Protein AF-X6Q1B2-F1 (afdb_monomer_lite)

Structure (mmCIF, N/CA/C/O backbone):
data_AF-X6Q1B2-F1
#
_entry.id   AF-X6Q1B2-F1
#
loop_
_atom_site.group_PDB
_atom_site.id
_atom_site.type_symbol
_atom_site.label_atom_id
_atom_site.label_alt_id
_atom_site.label_comp_id
_atom_site.label_asym_id
_atom_site.label_entity_id
_atom_site.label_seq_id
_atom_site.pdbx_PDB_ins_code
_atom_site.Cartn_x
_atom_site.Cartn_y
_atom_site.Cartn_z
_atom_site.occupancy
_atom_site.B_iso_or_equiv
_atom_site.auth_seq_id
_atom_site.auth_comp_id
_atom_site.auth_asym_id
_atom_site.auth_atom_id
_atom_site.pdbx_PDB_model_num
ATOM 1 N N . MET A 1 1 ? 15.489 -17.501 -12.327 1.00 79.69 1 MET A N 1
ATOM 2 C CA . MET A 1 1 ? 15.214 -17.774 -10.898 1.00 79.69 1 MET A CA 1
ATOM 3 C C . MET A 1 1 ? 13.813 -17.282 -10.566 1.00 79.69 1 MET A C 1
ATOM 5 O O . MET A 1 1 ? 13.471 -16.171 -10.952 1.00 79.69 1 MET A O 1
ATOM 9 N N . ASP A 1 2 ? 13.000 -18.091 -9.884 1.00 90.50 2 ASP A N 1
ATOM 10 C CA . ASP A 1 2 ? 11.656 -17.688 -9.453 1.00 90.50 2 ASP A CA 1
ATOM 11 C C . ASP A 1 2 ? 11.707 -16.986 -8.087 1.00 90.50 2 ASP A C 1
ATOM 13 O O . ASP A 1 2 ? 11.553 -17.601 -7.030 1.00 90.50 2 ASP A O 1
ATOM 17 N N . TRP A 1 3 ? 11.933 -15.672 -8.120 1.00 90.25 3 TRP A N 1
ATOM 18 C CA . TRP A 1 3 ? 12.003 -14.836 -6.919 1.00 90.25 3 TRP A CA 1
ATOM 19 C C . TRP A 1 3 ? 10.720 -14.855 -6.091 1.00 90.25 3 TRP A C 1
ATOM 21 O O . TRP A 1 3 ? 10.777 -14.736 -4.870 1.00 90.25 3 TRP A O 1
ATOM 31 N N . ARG A 1 4 ? 9.553 -15.003 -6.738 1.00 92.69 4 ARG A N 1
ATOM 32 C CA . ARG A 1 4 ? 8.275 -15.036 -6.013 1.00 92.69 4 ARG A CA 1
ATOM 33 C C . ARG A 1 4 ? 8.185 -16.305 -5.187 1.00 92.69 4 ARG A C 1
ATOM 35 O O . ARG A 1 4 ? 7.881 -16.244 -4.003 1.00 92.69 4 ARG A O 1
ATOM 42 N N . ARG A 1 5 ? 8.475 -17.447 -5.811 1.00 93.25 5 ARG A N 1
ATOM 43 C CA . ARG A 1 5 ? 8.468 -18.740 -5.131 1.00 93.25 5 ARG A CA 1
ATOM 44 C C . ARG A 1 5 ? 9.453 -18.758 -3.965 1.00 93.25 5 ARG A C 1
ATOM 46 O O . ARG A 1 5 ? 9.072 -19.206 -2.891 1.00 93.25 5 ARG A O 1
ATOM 53 N N . LEU A 1 6 ? 10.670 -18.244 -4.150 1.00 93.06 6 LEU A N 1
ATOM 54 C CA . LEU A 1 6 ? 11.671 -18.167 -3.080 1.00 93.06 6 LEU A CA 1
ATOM 55 C C . LEU A 1 6 ? 11.151 -17.389 -1.859 1.00 93.06 6 LEU A C 1
ATOM 57 O O . LEU A 1 6 ? 11.200 -17.888 -0.738 1.00 93.06 6 LEU A O 1
ATOM 61 N N . MET A 1 7 ? 10.610 -16.193 -2.087 1.00 92.94 7 MET A N 1
ATOM 62 C CA . MET A 1 7 ? 10.118 -15.310 -1.028 1.00 92.94 7 MET A CA 1
ATOM 63 C C . MET A 1 7 ? 8.882 -15.870 -0.314 1.00 92.94 7 MET A C 1
ATOM 65 O O . MET A 1 7 ? 8.807 -15.860 0.913 1.00 92.94 7 MET A O 1
ATOM 69 N N . ASN A 1 8 ? 7.959 -16.454 -1.078 1.00 93.44 8 ASN A N 1
ATOM 70 C CA . ASN A 1 8 ? 6.809 -17.180 -0.549 1.00 93.44 8 ASN A CA 1
ATOM 71 C C . ASN A 1 8 ? 7.233 -18.340 0.365 1.00 93.44 8 ASN A C 1
ATOM 73 O O . ASN A 1 8 ? 6.708 -18.481 1.468 1.00 93.44 8 ASN A O 1
ATOM 77 N N . HIS A 1 9 ? 8.203 -19.156 -0.069 1.00 93.81 9 HIS A N 1
ATOM 78 C CA . HIS A 1 9 ? 8.723 -20.268 0.737 1.00 93.81 9 HIS A CA 1
ATOM 79 C C . HIS A 1 9 ? 9.418 -19.787 2.002 1.00 93.81 9 HIS A C 1
ATOM 81 O O . HIS A 1 9 ? 9.236 -20.401 3.050 1.00 93.81 9 HIS A O 1
ATOM 87 N N . PHE A 1 10 ? 10.159 -18.680 1.935 1.00 93.81 10 PHE A N 1
ATOM 88 C CA . PHE A 1 10 ? 10.744 -18.063 3.121 1.00 93.81 10 PHE A CA 1
ATOM 89 C C . PHE A 1 10 ? 9.661 -17.676 4.138 1.00 93.81 10 PHE A C 1
ATOM 91 O O . PHE A 1 10 ? 9.725 -18.108 5.289 1.00 93.81 10 PHE A O 1
ATOM 98 N N . ALA A 1 11 ? 8.627 -16.945 3.705 1.00 93.00 11 ALA A N 1
ATOM 99 C CA . ALA A 1 11 ? 7.535 -16.525 4.581 1.00 93.00 11 ALA A CA 1
ATOM 100 C C . ALA A 1 11 ? 6.789 -17.724 5.190 1.00 93.00 11 ALA A C 1
ATOM 102 O O . ALA A 1 11 ? 6.552 -17.773 6.396 1.00 93.00 11 ALA A O 1
ATOM 103 N N . LEU A 1 12 ? 6.477 -18.740 4.383 1.00 93.69 12 LEU A N 1
ATOM 104 C CA . LEU A 1 12 ? 5.832 -19.962 4.862 1.00 93.69 12 LEU A CA 1
ATOM 105 C C . LEU A 1 12 ? 6.696 -20.747 5.846 1.00 93.69 12 LEU A C 1
ATOM 107 O O . LEU A 1 12 ? 6.195 -21.234 6.863 1.00 93.69 12 LEU A O 1
ATOM 111 N N . ARG A 1 13 ? 7.993 -20.881 5.556 1.00 95.19 13 ARG A N 1
ATOM 112 C CA . ARG A 1 13 ? 8.916 -21.603 6.429 1.00 95.19 13 ARG A CA 1
ATOM 113 C C . ARG A 1 13 ? 9.077 -20.883 7.759 1.00 95.19 13 ARG A C 1
ATOM 115 O O . ARG A 1 13 ? 9.068 -21.552 8.788 1.00 95.19 13 ARG A O 1
ATOM 122 N N . TYR A 1 14 ? 9.144 -19.555 7.740 1.00 93.56 14 TYR A N 1
ATOM 123 C CA . TYR A 1 14 ? 9.134 -18.733 8.944 1.00 93.56 14 TYR A CA 1
ATOM 124 C C . TYR A 1 14 ? 7.889 -19.014 9.800 1.00 93.56 14 TYR A C 1
ATOM 126 O O . TYR A 1 14 ? 8.019 -19.408 10.957 1.00 93.56 14 TYR A O 1
ATOM 134 N N . MET A 1 15 ? 6.689 -18.960 9.209 1.00 91.81 15 MET A N 1
ATOM 135 C CA . MET A 1 15 ? 5.443 -19.260 9.930 1.00 91.81 15 MET A CA 1
ATOM 136 C C . MET A 1 15 ? 5.390 -20.699 10.469 1.00 91.81 15 MET A C 1
ATOM 138 O O . MET A 1 15 ? 4.863 -20.940 11.554 1.00 91.81 15 MET A O 1
ATOM 142 N N . CYS A 1 16 ? 5.936 -21.670 9.732 1.00 93.19 16 CYS A N 1
ATOM 143 C CA . CYS A 1 16 ? 6.037 -23.060 10.177 1.00 93.19 16 CYS A CA 1
ATOM 144 C C . CYS A 1 16 ? 6.943 -23.203 11.411 1.00 93.19 16 CYS A C 1
ATOM 146 O O . CYS A 1 16 ? 6.585 -23.914 12.350 1.00 93.19 16 CYS A O 1
ATOM 148 N N . LEU A 1 17 ? 8.083 -22.506 11.434 1.00 95.12 17 LEU A N 1
ATOM 149 C CA . LEU A 1 17 ? 8.992 -22.510 12.580 1.00 95.12 17 LEU A CA 1
ATOM 150 C C . LEU A 1 17 ? 8.345 -21.866 13.807 1.00 95.12 17 LEU A C 1
ATOM 152 O O . LEU A 1 17 ? 8.409 -22.454 14.881 1.00 95.12 17 LEU A O 1
ATOM 156 N N . LEU A 1 18 ? 7.645 -20.738 13.649 1.00 92.88 18 LEU A N 1
ATOM 157 C CA . LEU A 1 18 ? 6.915 -20.123 14.762 1.00 92.88 18 LEU A CA 1
ATOM 158 C C . LEU A 1 18 ? 5.913 -21.095 15.396 1.00 92.88 18 LEU A C 1
ATOM 160 O O . LEU A 1 18 ? 5.880 -21.234 16.614 1.00 92.88 18 LEU A O 1
ATOM 164 N N . ARG A 1 19 ? 5.152 -21.843 14.584 1.00 91.50 19 ARG A N 1
ATOM 165 C CA . ARG A 1 19 ? 4.240 -22.882 15.099 1.00 91.50 19 ARG A CA 1
ATOM 166 C C . ARG A 1 19 ? 4.985 -23.995 15.830 1.00 91.50 19 ARG A C 1
ATOM 168 O O . ARG A 1 19 ? 4.539 -24.410 16.892 1.00 91.50 19 ARG A O 1
ATOM 175 N N . LYS A 1 20 ? 6.114 -24.459 15.284 1.00 94.81 20 LYS A N 1
ATOM 176 C CA . LYS A 1 20 ? 6.933 -25.517 15.895 1.00 94.81 20 LYS A CA 1
ATOM 177 C C . LYS A 1 20 ? 7.445 -25.125 17.286 1.00 94.81 20 LYS A C 1
ATOM 179 O O . LYS A 1 20 ? 7.504 -25.981 18.159 1.00 94.81 20 LYS A O 1
ATOM 184 N N . TYR A 1 21 ? 7.817 -23.861 17.476 1.00 94.06 21 TYR A N 1
ATOM 185 C CA . TYR A 1 21 ? 8.385 -23.361 18.731 1.00 94.06 21 TYR A CA 1
ATOM 186 C C . TYR A 1 21 ? 7.356 -22.699 19.663 1.00 94.06 21 TYR A C 1
ATOM 188 O O . TYR A 1 21 ? 7.748 -22.107 20.658 1.00 94.06 21 TYR A O 1
ATOM 196 N N . GLY A 1 22 ? 6.052 -22.787 19.368 1.00 89.38 22 GLY A N 1
ATOM 197 C CA . GLY A 1 22 ? 5.007 -22.188 20.212 1.00 89.38 22 GLY A CA 1
ATOM 198 C C . GLY A 1 22 ? 4.936 -20.655 20.156 1.00 89.38 22 GLY A C 1
ATOM 199 O O . GLY A 1 22 ? 4.249 -20.041 20.962 1.00 89.38 22 GLY A O 1
ATOM 200 N N . GLU A 1 23 ? 5.603 -20.037 19.182 1.00 89.12 23 GLU A N 1
ATOM 201 C CA . GLU A 1 23 ? 5.686 -18.583 18.979 1.00 89.12 23 GLU A CA 1
ATOM 202 C C . GLU A 1 23 ? 4.727 -18.081 17.887 1.00 89.12 23 GLU A C 1
ATOM 204 O O . GLU A 1 23 ? 4.817 -16.939 17.434 1.00 89.12 23 GLU A O 1
ATOM 209 N N . ALA A 1 24 ? 3.821 -18.941 17.415 1.00 86.62 24 ALA A N 1
ATOM 210 C CA . ALA A 1 24 ? 2.831 -18.560 16.417 1.00 86.62 24 ALA A CA 1
ATOM 211 C C . ALA A 1 24 ? 1.850 -17.504 16.961 1.00 86.62 24 ALA A C 1
ATOM 213 O O . ALA A 1 24 ? 1.547 -17.505 18.157 1.00 86.62 24 ALA A O 1
ATOM 214 N N . PRO A 1 25 ? 1.306 -16.638 16.085 1.00 82.25 25 PRO A N 1
ATOM 215 C CA . PRO A 1 25 ? 0.294 -15.665 16.478 1.00 82.25 25 PRO A CA 1
ATOM 216 C C . PRO A 1 25 ? -0.900 -16.346 17.139 1.00 82.25 25 PRO A C 1
ATOM 218 O O . PRO A 1 25 ? -1.446 -17.314 16.600 1.00 82.25 25 PRO A O 1
ATOM 221 N N . GLN A 1 26 ? -1.312 -15.818 18.287 1.00 85.19 26 GLN A N 1
ATOM 222 C CA . GLN A 1 26 ? -2.492 -16.294 18.996 1.00 85.19 26 GLN A CA 1
ATOM 223 C C . GLN A 1 26 ? -3.769 -15.878 18.243 1.00 85.19 26 GLN A C 1
ATOM 225 O O . GLN A 1 26 ? -3.744 -14.930 17.450 1.00 85.19 26 GLN A O 1
ATOM 230 N N . PRO A 1 27 ? -4.914 -16.553 18.459 1.00 81.56 27 PRO A N 1
ATOM 231 C CA . PRO A 1 27 ? -6.155 -16.250 17.743 1.00 81.56 27 PRO A CA 1
ATOM 232 C C . PRO A 1 27 ? -6.647 -14.807 17.901 1.00 81.56 27 PRO A C 1
ATOM 234 O O . PRO A 1 27 ? -7.307 -14.280 17.006 1.00 81.56 27 PRO A O 1
ATOM 237 N N . ASP A 1 28 ? -6.333 -14.149 19.013 1.00 79.81 28 ASP A N 1
ATOM 238 C CA . ASP A 1 28 ? -6.654 -12.751 19.311 1.00 79.81 28 ASP A CA 1
ATOM 239 C C . ASP A 1 28 ? -5.658 -11.760 18.689 1.00 79.81 28 ASP A C 1
ATOM 241 O O . ASP A 1 28 ? -6.059 -10.649 18.336 1.00 79.81 28 ASP A O 1
ATOM 245 N N . THR A 1 29 ? -4.432 -12.205 18.401 1.00 82.06 29 THR A N 1
ATOM 246 C CA . THR A 1 29 ? -3.351 -11.385 17.844 1.00 82.06 29 THR A CA 1
ATOM 247 C C . THR A 1 29 ? -3.789 -10.691 16.563 1.00 82.06 29 THR A C 1
ATOM 249 O O . THR A 1 29 ? -4.421 -11.281 15.676 1.00 82.06 29 THR A O 1
ATOM 252 N N . THR A 1 30 ? -3.467 -9.406 16.453 1.00 79.81 30 THR A N 1
ATOM 253 C CA . THR A 1 30 ? -3.807 -8.651 15.252 1.00 79.81 30 THR A CA 1
ATOM 254 C C . THR A 1 30 ? -2.801 -8.898 14.132 1.00 79.81 30 THR A C 1
ATOM 256 O O . THR A 1 30 ? -1.666 -8.432 14.192 1.00 79.81 30 THR A O 1
ATOM 259 N N . THR A 1 31 ? -3.250 -9.590 13.084 1.00 87.25 31 THR A N 1
ATOM 260 C CA . THR A 1 31 ? -2.466 -9.864 11.876 1.00 87.25 31 THR A CA 1
ATOM 261 C C . THR A 1 31 ? -2.913 -8.994 10.707 1.00 87.25 31 THR A C 1
ATOM 263 O O . THR A 1 31 ? -4.111 -8.741 10.522 1.00 87.25 31 THR A O 1
ATOM 266 N N . CYS A 1 32 ? -1.960 -8.554 9.886 1.00 88.31 32 CYS A N 1
ATOM 267 C CA . CYS A 1 32 ? -2.228 -7.620 8.796 1.00 88.31 32 CYS A CA 1
ATOM 268 C C . CYS A 1 32 ? -1.477 -7.989 7.518 1.00 88.31 32 CYS A C 1
ATOM 270 O O . CYS A 1 32 ? -0.322 -8.397 7.570 1.00 88.31 32 CYS A O 1
ATOM 272 N N . PHE A 1 33 ? -2.083 -7.744 6.362 1.00 93.69 33 PHE A N 1
ATOM 273 C CA . PHE A 1 33 ? -1.328 -7.471 5.148 1.00 93.69 33 PHE A CA 1
ATOM 274 C C . PHE A 1 33 ? -1.020 -5.985 5.061 1.00 93.69 33 PHE A C 1
ATOM 276 O O . PHE A 1 33 ? -1.880 -5.165 5.357 1.00 93.69 33 PHE A O 1
ATOM 283 N N . ILE A 1 34 ? 0.190 -5.634 4.649 1.00 88.38 34 ILE A N 1
ATOM 284 C CA . ILE A 1 34 ? 0.635 -4.256 4.452 1.00 88.38 34 ILE A CA 1
ATOM 285 C C . ILE A 1 34 ? 1.012 -4.112 2.984 1.00 88.38 34 ILE A C 1
ATOM 287 O O . ILE A 1 34 ? 1.814 -4.903 2.486 1.00 88.38 34 ILE A O 1
ATOM 291 N N . ILE A 1 35 ? 0.419 -3.133 2.301 1.00 90.44 35 ILE A N 1
ATOM 292 C CA . ILE A 1 35 ? 0.739 -2.794 0.911 1.00 90.44 35 ILE A CA 1
ATOM 293 C C . ILE A 1 35 ? 1.301 -1.380 0.859 1.00 90.44 35 ILE A C 1
ATOM 295 O O . ILE A 1 35 ? 0.635 -0.444 1.309 1.00 90.44 35 ILE A O 1
ATOM 299 N N . ASP A 1 36 ? 2.477 -1.254 0.251 1.00 85.88 36 ASP A N 1
ATOM 300 C CA . ASP A 1 36 ? 3.141 0.020 -0.027 1.00 85.88 36 ASP A CA 1
ATOM 301 C C . ASP A 1 36 ? 3.827 0.024 -1.380 1.00 85.88 36 ASP A C 1
ATOM 303 O O . ASP A 1 36 ? 4.227 -1.035 -1.867 1.00 85.88 36 ASP A O 1
ATOM 307 N N . ASP A 1 37 ? 4.079 1.214 -1.921 1.00 88.19 37 ASP A N 1
ATOM 308 C CA . ASP A 1 37 ? 5.101 1.387 -2.937 1.00 88.19 37 ASP A CA 1
ATOM 309 C C . ASP A 1 37 ? 6.193 2.375 -2.538 1.00 88.19 37 ASP A C 1
ATOM 311 O O . ASP A 1 37 ? 5.946 3.495 -2.107 1.00 88.19 37 ASP A O 1
ATOM 315 N N . THR A 1 38 ? 7.435 1.977 -2.790 1.00 87.00 38 THR A N 1
ATOM 316 C CA . THR A 1 38 ? 8.609 2.819 -2.575 1.00 87.00 38 THR A CA 1
ATOM 317 C C . THR A 1 38 ? 9.352 3.072 -3.881 1.00 87.00 38 THR A C 1
ATOM 319 O O . THR A 1 38 ? 9.244 2.314 -4.850 1.00 87.00 38 THR A O 1
ATOM 322 N N . VAL A 1 39 ? 10.108 4.165 -3.945 1.00 92.00 39 VAL A N 1
ATOM 323 C CA . VAL A 1 39 ? 10.920 4.498 -5.119 1.00 92.00 39 VAL A CA 1
ATOM 324 C C . VAL A 1 39 ? 12.237 3.737 -5.053 1.00 92.00 39 VAL A C 1
ATOM 326 O O . VAL A 1 39 ? 13.021 3.906 -4.124 1.00 92.00 39 VAL A O 1
ATOM 329 N N . LEU A 1 40 ? 12.510 2.940 -6.084 1.00 94.25 40 LEU A N 1
ATOM 330 C CA . LEU A 1 40 ? 13.799 2.292 -6.285 1.00 94.25 40 LEU A CA 1
ATOM 331 C C . LEU A 1 40 ? 14.583 3.051 -7.359 1.00 94.25 40 LEU A C 1
ATOM 333 O O . LEU A 1 40 ? 14.508 2.726 -8.548 1.00 94.25 40 LEU A O 1
ATOM 337 N N . GLU A 1 41 ? 15.311 4.080 -6.929 1.00 95.62 41 GLU A N 1
ATOM 338 C CA . GLU A 1 41 ? 16.130 4.926 -7.802 1.00 95.62 41 GLU A CA 1
ATOM 339 C C . GLU A 1 41 ? 17.296 4.146 -8.429 1.00 95.62 41 GLU A C 1
ATOM 341 O O . GLU A 1 41 ? 17.856 3.211 -7.846 1.00 95.62 41 GLU A O 1
ATOM 346 N N . LYS A 1 42 ? 17.652 4.531 -9.654 1.00 95.88 42 LYS A N 1
ATOM 347 C CA . LYS A 1 42 ? 18.722 3.949 -10.458 1.00 95.88 42 LYS A CA 1
ATOM 348 C C . LYS A 1 42 ? 19.550 5.039 -11.129 1.00 95.88 42 LYS A C 1
ATOM 350 O O . LYS A 1 42 ? 19.047 6.100 -11.482 1.00 95.88 42 LYS A O 1
ATOM 355 N N . SER A 1 43 ? 20.822 4.736 -11.366 1.00 93.81 43 SER A N 1
ATOM 356 C CA . SER A 1 43 ? 21.787 5.657 -11.977 1.00 93.81 43 SER A CA 1
ATOM 357 C C . SER A 1 43 ? 21.888 5.546 -13.504 1.00 93.81 43 SER A C 1
ATOM 359 O O . SER A 1 43 ? 22.396 6.460 -14.147 1.00 93.81 43 SER A O 1
ATOM 361 N N . GLY A 1 44 ? 21.414 4.450 -14.108 1.00 94.31 44 GLY A N 1
ATOM 362 C CA . GLY A 1 44 ? 21.599 4.162 -15.535 1.00 94.31 44 GLY A CA 1
ATOM 363 C C . GLY A 1 44 ? 20.316 3.771 -16.264 1.00 94.31 44 GLY A C 1
ATOM 364 O O . GLY A 1 44 ? 19.329 3.391 -15.648 1.00 94.31 44 GLY A O 1
ATOM 365 N N . VAL A 1 45 ? 20.339 3.839 -17.598 1.00 94.38 45 VAL A N 1
ATOM 366 C CA . VAL A 1 45 ? 19.195 3.479 -18.467 1.00 94.38 45 VAL A CA 1
ATOM 367 C C . VAL A 1 45 ? 19.315 2.088 -19.099 1.00 94.38 45 VAL A C 1
ATOM 369 O O . VAL A 1 45 ? 18.379 1.615 -19.730 1.00 94.38 45 VAL A O 1
ATOM 372 N N . ARG A 1 46 ? 20.461 1.416 -18.932 1.00 95.12 46 ARG A N 1
ATOM 373 C CA . ARG A 1 46 ? 20.724 0.066 -19.460 1.00 95.12 46 ARG A CA 1
ATOM 374 C C . ARG A 1 46 ? 20.099 -1.005 -18.561 1.00 95.12 46 ARG A C 1
ATOM 376 O O . ARG A 1 46 ? 20.795 -1.839 -17.997 1.00 95.12 46 ARG A O 1
ATOM 383 N N . MET A 1 47 ? 18.792 -0.921 -18.347 1.00 94.06 47 MET A N 1
ATOM 384 C CA . MET A 1 47 ? 18.007 -1.874 -17.562 1.00 94.06 47 MET A CA 1
ATOM 385 C C . MET A 1 47 ? 16.643 -2.044 -18.214 1.00 94.06 47 MET A C 1
ATOM 387 O O . MET A 1 47 ? 16.080 -1.096 -18.760 1.00 94.06 47 MET A O 1
ATOM 391 N N . GLU A 1 48 ? 16.101 -3.254 -18.146 1.00 92.19 48 GLU A N 1
ATOM 392 C CA . GLU A 1 48 ? 14.787 -3.535 -18.708 1.00 92.19 48 GLU A CA 1
ATOM 393 C C . GLU A 1 48 ? 13.691 -2.810 -17.939 1.00 92.19 48 GLU A C 1
ATOM 395 O O . GLU A 1 48 ? 13.564 -2.928 -16.719 1.00 92.19 48 GLU A O 1
ATOM 400 N N . GLY A 1 49 ? 12.870 -2.070 -18.678 1.00 91.62 49 GLY A N 1
ATOM 401 C CA . GLY A 1 49 ? 11.682 -1.452 -18.120 1.00 91.62 49 GLY A CA 1
ATOM 402 C C . GLY A 1 49 ? 11.947 -0.379 -17.069 1.00 91.62 49 GLY A C 1
ATOM 403 O O . GLY A 1 49 ? 11.093 -0.153 -16.222 1.00 91.62 49 GLY A O 1
ATOM 404 N N . VAL A 1 50 ? 13.119 0.254 -17.075 1.00 94.94 50 VAL A N 1
ATOM 405 C CA . VAL A 1 50 ? 13.358 1.441 -16.247 1.00 94.94 50 VAL A CA 1
ATOM 406 C C . VAL A 1 50 ? 12.505 2.609 -16.759 1.00 94.94 50 VAL A C 1
ATOM 408 O O . VAL A 1 50 ? 12.244 2.718 -17.956 1.00 94.94 50 VAL A O 1
ATOM 411 N N . SER A 1 51 ? 12.052 3.481 -15.862 1.00 95.75 51 SER A N 1
ATOM 412 C CA . SER A 1 51 ? 11.247 4.663 -16.203 1.00 95.75 51 SER A CA 1
ATOM 413 C C . SER A 1 51 ? 11.630 5.851 -15.330 1.00 95.75 51 SER A C 1
ATOM 415 O O . SER A 1 51 ? 12.386 5.702 -14.370 1.00 95.75 51 SER A O 1
ATOM 417 N N . ARG A 1 52 ? 11.125 7.045 -15.640 1.00 95.56 52 ARG A N 1
ATOM 418 C CA . ARG A 1 52 ? 11.126 8.150 -14.682 1.00 95.56 52 ARG A CA 1
ATOM 419 C C . ARG A 1 52 ? 9.898 8.043 -13.792 1.00 95.56 52 ARG A C 1
ATOM 421 O O . ARG A 1 52 ? 8.781 8.164 -14.281 1.00 95.56 52 ARG A O 1
ATOM 428 N N . VAL A 1 53 ? 10.130 7.862 -12.498 1.00 94.31 53 VAL A N 1
ATOM 429 C CA . VAL A 1 53 ? 9.089 7.723 -11.479 1.00 94.31 53 VAL A CA 1
ATOM 430 C C . VAL A 1 53 ? 9.086 8.935 -10.554 1.00 94.31 53 VAL A C 1
ATOM 432 O O . VAL A 1 53 ? 10.153 9.458 -10.224 1.00 94.31 53 VAL A O 1
ATOM 435 N N . PHE A 1 54 ? 7.912 9.407 -10.139 1.00 89.81 54 PHE A N 1
ATOM 436 C CA . PHE A 1 54 ? 7.820 10.556 -9.239 1.00 89.81 54 PHE A CA 1
ATOM 437 C C . PHE A 1 54 ? 8.223 10.173 -7.811 1.00 89.81 54 PHE A C 1
ATOM 439 O O . PHE A 1 54 ? 7.622 9.294 -7.187 1.00 89.81 54 PHE A O 1
ATOM 446 N N . ASP A 1 55 ? 9.237 10.850 -7.281 1.00 86.75 55 ASP A N 1
ATOM 447 C CA . ASP A 1 55 ? 9.659 10.737 -5.893 1.00 86.75 55 ASP A CA 1
ATOM 448 C C . ASP A 1 55 ? 9.032 11.875 -5.087 1.00 86.75 55 ASP A C 1
ATOM 450 O O . ASP A 1 55 ? 9.393 13.045 -5.235 1.00 86.75 55 ASP A O 1
ATOM 454 N N . HIS A 1 56 ? 8.074 11.521 -4.230 1.00 80.06 56 HIS A N 1
ATOM 455 C CA . HIS A 1 56 ? 7.383 12.480 -3.377 1.00 80.06 56 HIS A CA 1
ATOM 456 C C . HIS A 1 56 ? 8.289 13.085 -2.298 1.00 80.06 56 HIS A C 1
ATOM 458 O O . HIS A 1 56 ? 8.037 14.209 -1.874 1.00 80.06 56 HIS A O 1
ATOM 464 N N . VAL A 1 57 ? 9.348 12.379 -1.889 1.00 78.62 57 VAL A N 1
ATOM 465 C CA . VAL A 1 57 ? 10.322 12.865 -0.904 1.00 78.62 57 VAL A CA 1
ATOM 466 C C . VAL A 1 57 ? 11.190 13.949 -1.522 1.00 78.62 57 VAL A C 1
ATOM 468 O O . VAL A 1 57 ? 11.412 14.997 -0.923 1.00 78.62 57 VAL A O 1
ATOM 471 N N . LYS A 1 58 ? 11.656 13.711 -2.751 1.00 84.38 58 LYS A N 1
ATOM 472 C CA . LYS A 1 58 ? 12.503 14.662 -3.485 1.00 84.38 58 LYS A CA 1
ATOM 473 C C . LYS A 1 58 ? 11.709 15.718 -4.256 1.00 84.38 58 LYS A C 1
ATOM 475 O O . LYS A 1 58 ? 12.311 16.633 -4.811 1.00 84.38 58 LYS A O 1
ATOM 480 N N . GLY A 1 59 ? 10.388 15.567 -4.359 1.00 88.62 59 GLY A N 1
ATOM 481 C CA . GLY A 1 59 ? 9.510 16.454 -5.125 1.00 88.62 59 GLY A CA 1
ATOM 482 C C . GLY A 1 59 ? 9.790 16.467 -6.632 1.00 88.62 59 GLY A C 1
ATOM 483 O O . GLY A 1 59 ? 9.462 17.442 -7.305 1.00 88.62 59 GLY A O 1
ATOM 484 N N . ARG A 1 60 ? 10.425 15.422 -7.179 1.00 89.88 60 ARG A N 1
ATOM 485 C CA . ARG A 1 60 ? 10.829 15.363 -8.594 1.00 89.88 60 ARG A CA 1
ATOM 486 C C . ARG A 1 60 ? 10.810 13.943 -9.141 1.00 89.88 60 ARG A C 1
ATOM 488 O O . ARG A 1 60 ? 10.915 12.977 -8.393 1.00 89.88 60 ARG A O 1
ATOM 495 N N . CYS A 1 61 ? 10.747 13.815 -10.464 1.00 92.94 61 CYS A N 1
ATOM 496 C CA . CYS A 1 61 ? 10.906 12.516 -11.109 1.00 92.94 61 CYS A CA 1
ATOM 497 C C . CYS A 1 61 ? 12.373 12.073 -11.114 1.00 92.94 61 CYS A C 1
ATOM 499 O O . CYS A 1 61 ? 13.250 12.806 -11.580 1.00 92.94 61 CYS A O 1
ATOM 501 N N . VAL A 1 62 ? 12.625 10.845 -10.668 1.00 95.38 62 VAL A N 1
ATOM 502 C CA . VAL A 1 62 ? 13.940 10.192 -10.696 1.00 95.38 62 VAL A CA 1
ATOM 503 C C . VAL A 1 62 ? 13.902 8.970 -11.605 1.00 95.38 62 VAL A C 1
ATOM 505 O O . VAL A 1 62 ? 12.842 8.408 -11.867 1.00 95.38 62 VAL A O 1
ATOM 508 N N . LEU A 1 63 ? 15.056 8.565 -12.127 1.00 96.69 63 LEU A N 1
ATOM 509 C CA . LEU A 1 63 ? 15.160 7.351 -12.931 1.00 96.69 63 LEU A CA 1
ATOM 510 C C . LEU A 1 63 ? 15.075 6.127 -12.009 1.00 96.69 63 LEU A C 1
ATOM 512 O O . LEU A 1 63 ? 15.786 6.074 -11.011 1.00 96.69 63 LEU A O 1
ATOM 516 N N . GLY A 1 64 ? 14.228 5.149 -12.322 1.00 96.75 64 GLY A N 1
ATOM 517 C CA . GLY A 1 64 ? 14.060 3.963 -11.488 1.00 96.75 64 GLY A CA 1
ATOM 518 C C . GLY A 1 64 ? 12.744 3.220 -11.705 1.00 96.75 64 GLY A C 1
ATOM 519 O O . GLY A 1 64 ? 12.201 3.175 -12.813 1.00 96.75 64 GLY A O 1
ATOM 520 N N . TYR A 1 65 ? 12.258 2.622 -10.618 1.00 96.31 65 TYR A N 1
ATOM 521 C CA . TYR A 1 65 ? 11.017 1.850 -10.552 1.00 96.31 65 TYR A CA 1
ATOM 522 C C . TYR A 1 65 ? 10.200 2.257 -9.327 1.00 96.31 65 TYR A C 1
ATOM 524 O O . TYR A 1 65 ? 10.756 2.708 -8.324 1.00 96.31 65 TYR A O 1
ATOM 532 N N . LYS A 1 66 ? 8.892 2.003 -9.366 1.00 94.62 66 LYS A N 1
ATOM 533 C CA . LYS A 1 66 ? 8.089 1.868 -8.146 1.00 94.62 66 LYS A CA 1
ATOM 534 C C . LYS A 1 66 ? 8.127 0.412 -7.692 1.00 94.62 66 LYS A C 1
ATOM 536 O O . LYS A 1 66 ? 7.655 -0.465 -8.410 1.00 94.62 66 LYS A O 1
ATOM 541 N N . LEU A 1 67 ? 8.723 0.147 -6.536 1.00 95.06 67 LEU A N 1
ATOM 542 C CA . LEU A 1 67 ? 8.708 -1.159 -5.888 1.00 95.06 67 LEU A CA 1
ATOM 543 C C . LEU A 1 67 ? 7.438 -1.260 -5.045 1.00 95.06 67 LEU A C 1
ATOM 545 O O . LEU A 1 67 ? 7.380 -0.676 -3.970 1.00 95.06 67 LEU A O 1
ATOM 549 N N . LEU A 1 68 ? 6.447 -1.996 -5.539 1.00 95.50 68 LEU A N 1
ATOM 550 C CA . LEU A 1 68 ? 5.254 -2.371 -4.788 1.00 95.50 68 LEU A CA 1
ATOM 551 C C . LEU A 1 68 ? 5.589 -3.587 -3.918 1.00 95.50 68 LEU A C 1
ATOM 553 O O . LEU A 1 68 ? 6.065 -4.597 -4.438 1.00 95.50 68 LEU A O 1
ATOM 557 N N . LEU A 1 69 ? 5.336 -3.503 -2.619 1.00 92.81 69 LEU A N 1
ATOM 558 C CA . LEU A 1 69 ? 5.628 -4.544 -1.640 1.00 92.81 69 LEU A CA 1
ATOM 559 C C . LEU A 1 69 ? 4.342 -4.973 -0.933 1.00 92.81 69 LEU A C 1
ATOM 561 O O . LEU A 1 69 ? 3.547 -4.130 -0.521 1.00 92.81 69 LEU A O 1
ATOM 565 N N . CYS A 1 70 ? 4.169 -6.282 -0.750 1.00 94.75 70 CYS A N 1
ATOM 566 C CA . CYS A 1 70 ? 3.151 -6.842 0.125 1.00 94.75 70 CYS A CA 1
ATOM 567 C C . CYS A 1 70 ? 3.808 -7.669 1.234 1.00 94.75 70 CYS A C 1
ATOM 569 O O . CYS A 1 70 ? 4.545 -8.631 0.978 1.00 94.75 70 CYS A O 1
ATOM 571 N N . ALA A 1 71 ? 3.544 -7.276 2.476 1.00 92.25 71 ALA A N 1
ATOM 572 C CA . ALA A 1 71 ? 4.089 -7.915 3.662 1.00 92.25 71 ALA A CA 1
ATOM 573 C C . ALA A 1 71 ? 2.989 -8.421 4.590 1.00 92.25 71 ALA A C 1
ATOM 575 O O . ALA A 1 71 ? 1.895 -7.866 4.636 1.00 92.25 71 ALA A O 1
ATOM 576 N N . PHE A 1 72 ? 3.291 -9.482 5.330 1.00 92.44 72 PHE A N 1
ATOM 577 C CA . PHE A 1 72 ? 2.444 -10.028 6.376 1.00 92.44 72 PHE A CA 1
ATOM 578 C C . PHE A 1 72 ? 3.018 -9.637 7.733 1.00 92.44 72 PHE A C 1
ATOM 580 O O . PHE A 1 72 ? 4.173 -9.927 8.033 1.00 92.44 72 PHE A O 1
ATOM 587 N N . PHE A 1 73 ? 2.212 -8.963 8.538 1.00 86.81 73 PHE A N 1
ATOM 588 C CA . PHE A 1 73 ? 2.497 -8.677 9.930 1.00 86.81 73 PHE A CA 1
ATOM 589 C C . PHE A 1 73 ? 1.752 -9.681 10.799 1.00 86.81 73 PHE A C 1
ATOM 591 O O . PHE A 1 73 ? 0.529 -9.801 10.707 1.00 86.81 73 PHE A O 1
ATOM 598 N N . ASP A 1 74 ? 2.492 -10.392 11.638 1.00 83.31 74 ASP A N 1
ATOM 599 C CA . ASP A 1 74 ? 1.969 -11.486 12.454 1.00 83.31 74 ASP A CA 1
ATOM 600 C C . ASP A 1 74 ? 1.624 -11.058 13.897 1.00 83.31 74 ASP A C 1
ATOM 602 O O . ASP A 1 74 ? 1.234 -11.888 14.710 1.00 83.31 74 ASP A O 1
ATOM 606 N N . GLY A 1 75 ? 1.748 -9.763 14.209 1.00 76.88 75 GLY A N 1
ATOM 607 C CA . GLY A 1 75 ? 1.607 -9.205 15.558 1.00 76.88 75 GLY A CA 1
ATOM 608 C C . GLY A 1 75 ? 2.943 -8.856 16.221 1.00 76.88 75 GLY A C 1
ATOM 609 O O . GLY A 1 75 ? 2.970 -8.021 17.125 1.00 76.88 75 GLY A O 1
ATOM 610 N N . LYS A 1 76 ? 4.056 -9.426 15.744 1.00 80.06 76 LYS A N 1
ATOM 611 C CA . LYS A 1 76 ? 5.418 -9.170 16.243 1.00 80.06 76 LYS A CA 1
ATOM 612 C C . LYS A 1 76 ? 6.377 -8.785 15.111 1.00 80.06 76 LYS A C 1
ATOM 614 O O . LYS A 1 76 ? 7.049 -7.758 15.192 1.00 80.06 76 LYS A O 1
ATOM 619 N N . THR A 1 77 ? 6.389 -9.559 14.032 1.00 81.50 77 THR A N 1
ATOM 620 C CA . THR A 1 77 ? 7.322 -9.459 12.907 1.00 81.50 77 THR A CA 1
ATOM 621 C C . THR A 1 77 ? 6.586 -9.088 11.627 1.00 81.50 77 THR A C 1
ATOM 623 O O . THR A 1 77 ? 5.455 -9.506 11.383 1.00 81.50 77 THR A O 1
ATOM 626 N N . THR A 1 78 ? 7.245 -8.303 10.774 1.00 84.12 78 THR A N 1
ATOM 627 C CA . THR A 1 78 ? 6.773 -8.023 9.411 1.00 84.12 78 THR A CA 1
ATOM 628 C C . THR A 1 78 ? 7.597 -8.828 8.422 1.00 84.12 78 THR A C 1
ATOM 630 O O . THR A 1 78 ? 8.805 -8.630 8.314 1.00 84.12 78 THR A O 1
ATOM 633 N N . VAL A 1 79 ? 6.943 -9.727 7.694 1.00 87.75 79 VAL A N 1
ATOM 634 C CA . VAL A 1 79 ? 7.579 -10.624 6.732 1.00 87.75 79 VAL A CA 1
ATOM 635 C C . VAL A 1 79 ? 7.089 -10.282 5.330 1.00 87.75 79 VAL A C 1
ATOM 637 O O . VAL A 1 79 ? 5.908 -10.474 5.026 1.00 87.75 79 VAL A O 1
ATOM 640 N N . PRO A 1 80 ? 7.957 -9.773 4.446 1.00 91.25 80 PRO A N 1
ATOM 641 C CA . PRO A 1 80 ? 7.562 -9.508 3.077 1.00 91.25 80 PRO A CA 1
ATOM 642 C C . PRO A 1 80 ? 7.397 -10.848 2.340 1.00 91.25 80 PRO A C 1
ATOM 644 O O . PRO A 1 80 ? 8.263 -11.719 2.431 1.00 91.25 80 PRO A O 1
ATOM 647 N N . PHE A 1 81 ? 6.288 -11.031 1.617 1.00 94.38 81 PHE A N 1
ATOM 648 C CA . PHE A 1 81 ? 6.006 -12.293 0.914 1.00 94.38 81 PHE A CA 1
ATOM 649 C C . PHE A 1 81 ? 5.828 -12.120 -0.599 1.00 94.38 81 PHE A C 1
ATOM 651 O O . PHE A 1 81 ? 6.087 -13.054 -1.350 1.00 94.38 81 PHE A O 1
ATOM 658 N N . ASP A 1 82 ? 5.459 -10.931 -1.080 1.00 96.00 82 ASP A N 1
ATOM 659 C CA . ASP A 1 82 ? 5.378 -10.649 -2.515 1.00 96.00 82 ASP A CA 1
ATOM 660 C C . ASP A 1 82 ? 5.806 -9.210 -2.818 1.00 96.00 82 ASP A C 1
ATOM 662 O O . ASP A 1 82 ? 5.737 -8.326 -1.968 1.00 96.00 82 ASP A O 1
ATOM 666 N N . PHE A 1 83 ? 6.257 -8.973 -4.045 1.00 95.56 83 PHE A N 1
ATOM 667 C CA . PHE A 1 83 ? 6.627 -7.645 -4.533 1.00 95.56 83 PHE A CA 1
ATOM 668 C C . PHE A 1 83 ? 6.481 -7.563 -6.051 1.00 95.56 83 PHE A C 1
ATOM 670 O O . PHE A 1 83 ? 6.362 -8.591 -6.713 1.00 95.56 83 PHE A O 1
ATOM 677 N N . SER A 1 84 ? 6.518 -6.368 -6.623 1.00 96.06 84 SER A N 1
ATOM 678 C CA . SER A 1 84 ? 6.639 -6.134 -8.064 1.00 96.06 84 SER A CA 1
ATOM 679 C C . SER A 1 84 ? 7.335 -4.799 -8.313 1.00 96.06 84 SER A C 1
ATOM 681 O O . SER A 1 84 ? 7.255 -3.874 -7.511 1.00 96.06 84 SER A O 1
ATOM 683 N N . LEU A 1 85 ? 8.047 -4.699 -9.431 1.00 96.06 85 LEU A N 1
ATOM 684 C CA . LEU A 1 85 ? 8.601 -3.434 -9.910 1.00 96.06 85 LEU A CA 1
ATOM 685 C C . LEU A 1 85 ? 7.660 -2.889 -10.965 1.00 96.06 85 LEU A C 1
ATOM 687 O O . LEU A 1 85 ? 7.261 -3.666 -11.817 1.00 96.06 85 LEU A O 1
ATOM 691 N N . HIS A 1 86 ? 7.349 -1.599 -10.930 1.00 96.19 86 HIS A N 1
ATOM 692 C CA . HIS A 1 86 ? 6.453 -0.935 -11.871 1.00 96.19 86 HIS A CA 1
ATOM 693 C C . HIS A 1 86 ? 7.126 0.248 -12.562 1.00 96.19 86 HIS A C 1
ATOM 695 O O . HIS A 1 86 ? 7.901 0.993 -11.951 1.00 96.19 86 HIS A O 1
ATOM 701 N N . GLN A 1 87 ? 6.764 0.430 -13.830 1.00 94.75 87 GLN A N 1
ATOM 702 C CA . GLN A 1 87 ? 7.030 1.639 -14.599 1.00 94.75 87 GLN A CA 1
ATOM 703 C C . GLN A 1 87 ? 5.958 2.694 -14.359 1.00 94.75 87 GLN A C 1
ATOM 705 O O . GLN A 1 87 ? 4.776 2.376 -14.223 1.00 94.75 87 GLN A O 1
ATOM 710 N N . GLU A 1 88 ? 6.351 3.961 -14.435 1.00 92.62 88 GLU A N 1
ATOM 711 C CA . GLU A 1 88 ? 5.402 5.058 -14.598 1.00 92.62 88 GLU A CA 1
ATOM 712 C C . GLU A 1 88 ? 5.423 5.539 -16.044 1.00 92.62 88 GLU A C 1
ATOM 714 O O . GLU A 1 88 ? 6.430 6.036 -16.535 1.00 92.62 88 GLU A O 1
ATOM 719 N N . LYS A 1 89 ? 4.287 5.393 -16.734 1.00 88.25 89 LYS A N 1
ATOM 720 C CA . LYS A 1 89 ? 4.153 5.731 -18.159 1.00 88.25 89 LYS A CA 1
ATOM 721 C C . LYS A 1 89 ? 4.328 7.226 -18.451 1.00 88.25 89 LYS A C 1
ATOM 723 O O . LYS A 1 89 ? 4.665 7.588 -19.575 1.00 88.25 89 LYS A O 1
ATOM 728 N N . GLY A 1 90 ? 4.090 8.092 -17.465 1.00 84.25 90 GLY A N 1
ATOM 729 C CA . GLY A 1 90 ? 4.007 9.537 -17.675 1.00 84.25 90 GLY A CA 1
ATOM 730 C C . GLY A 1 90 ? 2.827 9.934 -18.574 1.00 84.25 90 GLY A C 1
ATOM 731 O O . GLY A 1 90 ? 2.031 9.098 -18.997 1.00 84.25 90 GLY A O 1
ATOM 732 N N . LYS A 1 91 ? 2.700 11.233 -18.872 1.00 82.38 91 LYS A N 1
ATOM 733 C CA . LYS A 1 91 ? 1.588 11.764 -19.688 1.00 82.38 91 LYS A CA 1
ATOM 734 C C . LYS A 1 91 ? 1.645 11.313 -21.150 1.00 82.38 91 LYS A C 1
ATOM 736 O O . LYS A 1 91 ? 0.605 11.131 -21.765 1.00 82.38 91 LYS A O 1
ATOM 741 N N . GLN A 1 92 ? 2.851 11.161 -21.693 1.00 84.69 92 GLN A N 1
ATOM 742 C CA . GLN A 1 92 ? 3.078 10.828 -23.103 1.00 84.69 92 GLN A CA 1
ATOM 743 C C . GLN A 1 92 ? 3.187 9.316 -23.349 1.00 84.69 92 GLN A C 1
ATOM 745 O O . GLN A 1 92 ? 3.299 8.889 -24.492 1.00 84.69 92 GLN A O 1
ATOM 750 N N . GLY A 1 93 ? 3.159 8.494 -22.293 1.00 86.88 93 GLY A N 1
ATOM 751 C CA . GLY A 1 93 ? 3.309 7.042 -22.412 1.00 86.88 93 GLY A CA 1
ATOM 752 C C . GLY A 1 93 ? 4.738 6.568 -22.701 1.00 86.88 93 GLY A C 1
ATOM 753 O O . GLY A 1 93 ? 4.948 5.376 -22.903 1.00 86.88 93 GLY A O 1
ATOM 754 N N . ASP A 1 94 ? 5.713 7.475 -22.711 1.00 88.12 94 ASP A N 1
ATOM 755 C CA . ASP A 1 94 ? 7.120 7.239 -23.048 1.00 88.12 94 ASP A CA 1
ATOM 756 C C . ASP A 1 94 ? 7.985 6.855 -21.837 1.00 88.12 94 ASP A C 1
ATOM 758 O O . ASP A 1 94 ? 9.209 6.733 -21.950 1.00 88.12 94 ASP A O 1
ATOM 762 N N . CYS A 1 95 ? 7.359 6.695 -20.669 1.00 91.75 95 CYS A N 1
ATOM 763 C CA . CYS A 1 95 ? 8.025 6.437 -19.398 1.00 91.75 95 CYS A CA 1
ATOM 764 C C . CYS A 1 95 ? 9.032 7.535 -18.991 1.00 91.75 95 CYS A C 1
ATOM 766 O O . CYS A 1 95 ? 9.923 7.286 -18.176 1.00 91.75 95 CYS A O 1
ATOM 768 N N . GLY A 1 96 ? 8.916 8.744 -19.558 1.00 91.44 96 GLY A N 1
ATOM 769 C CA . GLY A 1 96 ? 9.815 9.874 -19.315 1.00 91.44 96 GLY A CA 1
ATOM 770 C C . GLY A 1 96 ? 11.239 9.689 -19.854 1.00 91.44 96 GLY A C 1
ATOM 771 O O . GLY A 1 96 ? 12.178 10.300 -19.329 1.00 91.44 96 GLY A O 1
ATOM 772 N N . LEU A 1 97 ? 11.427 8.831 -20.861 1.00 93.00 97 LEU A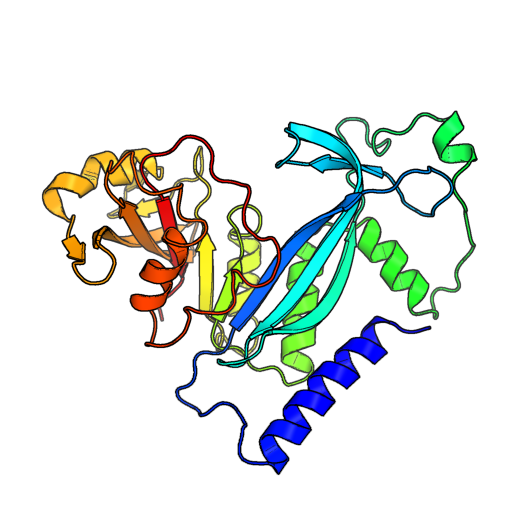 N 1
ATOM 773 C CA . LEU A 1 97 ? 12.727 8.545 -21.470 1.00 93.00 97 LEU A CA 1
ATOM 774 C C . LEU A 1 97 ? 12.766 8.963 -22.941 1.00 93.00 97 LEU A C 1
ATOM 776 O O . LEU A 1 97 ? 11.821 8.755 -23.697 1.00 93.00 97 LEU A O 1
ATOM 780 N N . THR A 1 98 ? 13.913 9.485 -23.381 1.00 92.81 98 THR A N 1
ATOM 781 C CA . THR A 1 98 ? 14.117 9.823 -24.795 1.00 92.81 98 THR A CA 1
ATOM 782 C C . THR A 1 98 ? 14.247 8.564 -25.654 1.00 92.81 98 THR A C 1
ATOM 784 O O . THR A 1 98 ? 14.658 7.500 -25.183 1.00 92.81 98 THR A O 1
ATOM 787 N N . LYS A 1 99 ? 13.999 8.684 -26.966 1.00 92.88 99 LYS A N 1
ATOM 788 C CA . LYS A 1 99 ? 14.201 7.578 -27.924 1.00 92.88 99 LYS A CA 1
ATOM 789 C C . LYS A 1 99 ? 15.618 6.987 -27.851 1.00 92.88 99 LYS A C 1
ATOM 791 O O . LYS A 1 99 ? 15.786 5.776 -27.954 1.00 92.88 99 LYS A O 1
ATOM 796 N N . GLN A 1 100 ? 16.639 7.824 -27.643 1.00 93.44 100 GLN A N 1
ATOM 797 C CA . GLN A 1 100 ? 18.026 7.369 -27.503 1.00 93.44 100 GLN A CA 1
ATOM 798 C C . GLN A 1 100 ? 18.247 6.581 -26.202 1.00 93.44 100 GLN A C 1
ATOM 800 O O . GLN A 1 100 ? 19.013 5.622 -26.197 1.00 93.44 100 GLN A O 1
ATOM 805 N N . GLN A 1 101 ? 17.588 6.969 -25.106 1.00 92.56 101 GLN A N 1
ATOM 806 C CA . GLN A 1 101 ? 17.652 6.238 -23.839 1.00 92.56 101 GLN A CA 1
ATOM 807 C C . GLN A 1 101 ? 16.959 4.879 -23.945 1.00 92.56 101 GLN A C 1
ATOM 809 O O . GLN A 1 101 ? 17.546 3.885 -23.527 1.00 92.56 101 GLN A O 1
ATOM 814 N N . HIS A 1 102 ? 15.785 4.819 -24.583 1.00 90.50 102 HIS A N 1
ATOM 815 C CA . HIS A 1 102 ? 15.086 3.559 -24.864 1.00 90.50 102 HIS A CA 1
ATOM 816 C C . HIS A 1 102 ? 15.952 2.586 -25.666 1.00 90.50 102 HIS A C 1
ATOM 818 O O . HIS A 1 102 ? 16.069 1.429 -25.290 1.00 90.50 102 HIS A O 1
ATOM 824 N N . ARG A 1 103 ? 16.657 3.060 -26.703 1.00 91.69 103 ARG A N 1
ATOM 825 C CA . ARG A 1 103 ? 17.579 2.221 -27.497 1.00 91.69 103 ARG A CA 1
ATOM 826 C C . ARG A 1 103 ? 18.750 1.641 -26.695 1.00 91.69 103 ARG A C 1
ATOM 828 O O . ARG A 1 103 ? 19.346 0.663 -27.126 1.00 91.69 103 ARG A O 1
ATOM 835 N N . LYS A 1 104 ? 19.118 2.262 -25.570 1.00 93.88 104 LYS A N 1
ATOM 836 C CA . LYS A 1 104 ? 20.184 1.774 -24.681 1.00 93.88 104 LYS A CA 1
ATOM 837 C C . LYS A 1 104 ? 19.670 0.754 -23.662 1.00 93.88 104 LYS A C 1
ATOM 839 O O . LYS A 1 104 ? 20.499 0.103 -23.029 1.00 93.88 104 LYS A O 1
ATOM 844 N N . ALA A 1 105 ? 18.358 0.653 -23.449 1.00 91.44 105 ALA A N 1
ATOM 845 C CA . ALA A 1 105 ? 17.795 -0.314 -22.521 1.00 91.44 105 ALA A CA 1
ATOM 846 C C . ALA A 1 105 ? 18.077 -1.739 -23.010 1.00 91.44 105 ALA A C 1
ATOM 848 O O . ALA A 1 105 ? 18.123 -2.009 -24.210 1.00 91.44 105 ALA A O 1
ATOM 849 N N . TYR A 1 106 ? 18.281 -2.658 -22.070 1.00 91.19 106 TYR A N 1
ATOM 850 C CA . TYR A 1 106 ? 18.353 -4.067 -22.430 1.00 91.19 106 TYR A CA 1
ATOM 851 C C . TYR A 1 106 ? 16.980 -4.555 -22.887 1.00 91.19 106 TYR A C 1
ATOM 853 O O . TYR A 1 106 ? 15.950 -4.056 -22.433 1.00 91.19 106 TYR A O 1
ATOM 861 N N . HIS A 1 107 ? 16.982 -5.540 -23.779 1.00 85.69 107 HIS A N 1
ATOM 862 C CA . HIS A 1 107 ? 15.783 -6.202 -24.266 1.00 85.69 107 HIS A CA 1
ATOM 863 C C . HIS A 1 107 ? 16.076 -7.687 -24.423 1.00 85.69 107 HIS A C 1
ATOM 865 O O . HIS A 1 107 ? 16.932 -8.074 -25.216 1.00 85.69 107 HIS A O 1
ATOM 871 N N . ILE A 1 108 ? 15.365 -8.518 -23.667 1.00 87.38 108 ILE A N 1
ATOM 872 C CA . ILE A 1 108 ? 15.500 -9.971 -23.731 1.00 87.38 108 ILE A CA 1
ATOM 873 C C . ILE A 1 108 ? 14.158 -10.577 -24.140 1.00 87.38 108 ILE A C 1
ATOM 875 O O . ILE A 1 108 ? 13.115 -10.299 -23.538 1.00 87.38 108 ILE A O 1
ATOM 879 N N . LYS A 1 109 ? 14.181 -11.437 -25.166 1.00 85.25 109 LYS A N 1
ATOM 880 C CA . LYS A 1 109 ? 13.021 -12.250 -25.544 1.00 85.25 109 LYS A CA 1
ATOM 881 C C . LYS A 1 109 ? 12.818 -13.327 -24.480 1.00 85.25 109 LYS A C 1
ATOM 883 O O . LYS A 1 109 ? 13.709 -14.130 -24.226 1.00 85.25 109 LYS A O 1
ATOM 888 N N . ARG A 1 110 ? 11.639 -13.339 -23.860 1.00 85.56 110 ARG A N 1
ATOM 889 C CA . ARG A 1 110 ? 11.287 -14.283 -22.794 1.00 85.56 110 ARG A CA 1
ATOM 890 C C . ARG A 1 110 ? 10.316 -15.334 -23.299 1.00 85.56 110 ARG A C 1
ATOM 892 O O . ARG A 1 110 ? 9.412 -15.020 -24.069 1.00 85.56 110 ARG A O 1
ATOM 899 N N . ASN A 1 111 ? 10.490 -16.563 -22.825 1.00 87.25 111 ASN A N 1
ATOM 900 C CA . ASN A 1 111 ? 9.498 -17.616 -22.998 1.00 87.25 111 ASN A CA 1
ATOM 901 C C . ASN A 1 111 ? 8.336 -17.373 -22.020 1.00 87.25 111 ASN A C 1
ATOM 903 O O . ASN A 1 111 ? 8.566 -17.088 -20.845 1.00 87.25 111 ASN A O 1
ATOM 907 N N . THR A 1 112 ? 7.099 -17.498 -22.495 1.00 85.62 112 THR A N 1
ATOM 908 C CA . THR A 1 112 ? 5.872 -17.297 -21.710 1.00 85.62 112 THR A CA 1
ATOM 909 C C . THR A 1 112 ? 5.756 -18.238 -20.510 1.00 85.62 112 THR A C 1
ATOM 911 O O . THR A 1 112 ? 5.105 -17.882 -19.529 1.00 85.62 112 THR A O 1
ATOM 914 N N . GLY A 1 113 ? 6.421 -19.398 -20.546 1.00 86.44 113 GLY A N 1
ATOM 915 C CA . GLY A 1 113 ? 6.482 -20.339 -19.423 1.00 86.44 113 GLY A CA 1
ATOM 916 C C . GLY A 1 113 ? 7.458 -19.954 -18.302 1.00 86.44 113 GLY A C 1
ATOM 917 O O . GLY A 1 113 ? 7.434 -20.572 -17.239 1.00 86.44 113 GLY A O 1
ATOM 918 N N . ASN A 1 114 ? 8.324 -18.953 -18.501 1.00 88.25 114 ASN A N 1
ATOM 919 C CA . ASN A 1 114 ? 9.307 -18.556 -17.493 1.00 88.25 114 ASN A CA 1
ATOM 920 C C . ASN A 1 114 ? 8.683 -17.566 -16.483 1.00 88.25 114 ASN A C 1
ATOM 922 O O . ASN A 1 114 ? 8.038 -16.595 -16.889 1.00 88.25 114 ASN A O 1
ATOM 926 N N . PRO A 1 115 ? 8.873 -17.760 -15.161 1.00 88.31 115 PRO A N 1
ATOM 927 C CA . PRO A 1 115 ? 8.400 -16.825 -14.139 1.00 88.31 115 PRO A CA 1
ATOM 928 C C . PRO A 1 115 ? 8.800 -15.362 -14.372 1.00 88.31 115 PRO A C 1
ATOM 930 O O . PRO A 1 115 ? 8.057 -14.454 -13.992 1.00 88.31 115 PRO A O 1
ATOM 933 N N . ASP A 1 116 ? 9.945 -15.113 -15.010 1.00 88.31 116 ASP A N 1
ATOM 934 C CA . ASP A 1 116 ? 10.414 -13.762 -15.323 1.00 88.31 116 ASP A CA 1
ATOM 935 C C . ASP A 1 116 ? 9.527 -13.031 -16.350 1.00 88.31 116 ASP A C 1
ATOM 937 O O . ASP A 1 116 ? 9.379 -11.811 -16.263 1.00 88.31 116 ASP A O 1
ATOM 941 N N . TYR A 1 117 ? 8.865 -13.755 -17.260 1.00 90.88 117 TYR A N 1
ATOM 942 C CA . TYR A 1 117 ? 7.898 -13.196 -18.201 1.00 90.88 117 TYR A CA 1
ATOM 943 C C . TYR A 1 117 ? 6.739 -12.560 -17.445 1.00 90.88 117 TYR A C 1
ATOM 945 O O . TYR A 1 117 ? 6.409 -11.397 -17.675 1.00 90.88 117 TYR A O 1
ATOM 953 N N . LYS A 1 118 ? 6.174 -13.285 -16.473 1.00 91.00 118 LYS A N 1
ATOM 954 C CA . LYS A 1 118 ? 5.088 -12.768 -15.638 1.00 91.00 118 LYS A CA 1
ATOM 955 C C . LYS A 1 118 ? 5.525 -11.532 -14.849 1.00 91.00 118 LYS A C 1
ATOM 957 O O . LYS A 1 118 ? 4.791 -10.549 -14.821 1.00 91.00 118 LYS A O 1
ATOM 962 N N . ARG A 1 119 ? 6.735 -11.540 -14.276 1.00 91.94 119 ARG A N 1
ATOM 963 C CA . ARG A 1 119 ? 7.301 -10.369 -13.577 1.00 91.94 119 ARG A CA 1
ATOM 964 C C . ARG A 1 119 ? 7.444 -9.157 -14.501 1.00 91.94 119 ARG A C 1
ATOM 966 O O . ARG A 1 119 ? 7.150 -8.035 -14.101 1.00 91.94 119 ARG A O 1
ATOM 973 N N . PHE A 1 120 ? 7.872 -9.377 -15.741 1.00 91.94 120 PHE A N 1
ATOM 974 C CA . PHE A 1 120 ? 7.993 -8.305 -16.723 1.00 91.94 120 PHE A CA 1
ATOM 975 C C . PHE A 1 120 ? 6.628 -7.742 -17.150 1.00 91.94 120 PHE A C 1
ATOM 977 O O . PHE A 1 120 ? 6.509 -6.535 -17.353 1.00 91.94 120 PHE A O 1
ATOM 984 N N . GLN A 1 121 ? 5.589 -8.580 -17.242 1.00 92.31 121 GLN A N 1
ATOM 985 C CA . GLN A 1 121 ? 4.222 -8.110 -17.497 1.00 92.31 121 GLN A CA 1
ATOM 986 C C . GLN A 1 121 ? 3.680 -7.280 -16.330 1.00 92.31 121 GLN A C 1
ATOM 988 O O . GLN A 1 121 ? 3.170 -6.184 -16.556 1.00 92.31 121 GLN A O 1
ATOM 993 N N . GLU A 1 122 ? 3.868 -7.742 -15.089 1.00 94.69 122 GLU A N 1
ATOM 994 C CA . GLU A 1 122 ? 3.478 -7.006 -13.875 1.00 94.69 122 GLU A CA 1
ATOM 995 C C . GLU A 1 122 ? 4.068 -5.588 -13.853 1.00 94.69 122 GLU A C 1
ATOM 997 O O . GLU A 1 122 ? 3.388 -4.647 -13.452 1.00 94.69 122 GLU A O 1
ATOM 1002 N N . CYS A 1 123 ? 5.277 -5.404 -14.395 1.00 93.75 123 CYS A N 1
ATOM 1003 C CA . CYS A 1 123 ? 5.931 -4.098 -14.491 1.00 93.75 123 CYS A CA 1
ATOM 1004 C C . CYS A 1 123 ? 5.187 -3.059 -15.335 1.00 93.75 123 CYS A C 1
ATOM 1006 O O . CYS A 1 123 ? 5.347 -1.854 -15.128 1.00 93.75 123 CYS A O 1
ATOM 1008 N N . LYS A 1 124 ? 4.324 -3.514 -16.245 1.00 91.62 124 LYS A N 1
ATOM 1009 C CA . LYS A 1 124 ? 3.491 -2.662 -17.103 1.00 91.62 124 LYS A CA 1
ATOM 1010 C C . LYS A 1 124 ? 2.038 -2.571 -16.630 1.00 91.62 124 LYS A C 1
ATOM 1012 O O . LYS A 1 124 ? 1.278 -1.768 -17.179 1.00 91.62 124 LYS A O 1
ATOM 1017 N N . MET A 1 125 ? 1.649 -3.393 -15.657 1.00 94.31 125 MET A N 1
ATOM 1018 C CA . MET A 1 125 ? 0.304 -3.423 -15.085 1.00 94.31 125 MET A CA 1
ATOM 1019 C C . MET A 1 125 ? 0.104 -2.295 -14.069 1.00 94.31 125 MET A C 1
ATOM 1021 O O . MET A 1 125 ? 1.057 -1.699 -13.560 1.00 94.31 125 MET A O 1
ATOM 1025 N N . SER A 1 126 ? -1.161 -2.017 -13.749 1.00 93.38 126 SER A N 1
ATOM 1026 C CA . SER A 1 126 ? -1.511 -1.117 -12.651 1.00 93.38 126 SER A CA 1
ATOM 1027 C C . SER A 1 126 ? -0.987 -1.665 -11.323 1.00 93.38 126 SER A C 1
ATOM 1029 O O . SER A 1 126 ? -1.163 -2.847 -11.022 1.00 93.38 126 SER A O 1
ATOM 1031 N N . LYS A 1 127 ? -0.409 -0.789 -10.487 1.00 94.00 127 LYS A N 1
ATOM 1032 C CA . LYS A 1 127 ? -0.042 -1.130 -9.101 1.00 94.00 127 LYS A CA 1
ATOM 1033 C C . LYS A 1 127 ? -1.244 -1.683 -8.325 1.00 94.00 127 LYS A C 1
ATOM 1035 O O . LYS A 1 127 ? -1.080 -2.584 -7.515 1.00 94.00 127 LYS A O 1
ATOM 1040 N N . MET A 1 128 ? -2.447 -1.167 -8.596 1.00 94.50 128 MET A N 1
ATOM 1041 C CA . MET A 1 128 ? -3.676 -1.599 -7.925 1.00 94.50 128 MET A CA 1
ATOM 1042 C C . MET A 1 128 ? -4.027 -3.055 -8.251 1.00 94.50 128 MET A C 1
ATOM 1044 O O . MET A 1 128 ? -4.283 -3.843 -7.344 1.00 94.50 128 MET A O 1
ATOM 1048 N N . ASP A 1 129 ? -3.996 -3.429 -9.533 1.00 95.88 129 ASP A N 1
ATOM 1049 C CA . ASP A 1 129 ? -4.332 -4.790 -9.969 1.00 95.88 129 ASP A CA 1
ATOM 1050 C C . ASP A 1 129 ? -3.341 -5.803 -9.401 1.00 95.88 129 ASP A C 1
ATOM 1052 O O . ASP A 1 129 ? -3.727 -6.839 -8.857 1.00 95.88 129 ASP A O 1
ATOM 1056 N N . VAL A 1 130 ? -2.052 -5.457 -9.445 1.00 97.00 130 VAL A N 1
ATOM 1057 C CA . VAL A 1 130 ? -1.006 -6.313 -8.893 1.00 97.00 130 VAL A CA 1
ATOM 1058 C C . VAL A 1 130 ? -1.120 -6.422 -7.368 1.00 97.00 130 VAL A C 1
ATOM 1060 O O . VAL A 1 130 ? -0.965 -7.526 -6.847 1.00 97.00 130 VAL A O 1
ATOM 1063 N N . ALA A 1 131 ? -1.469 -5.345 -6.655 1.00 96.94 131 ALA A N 1
ATOM 1064 C CA . ALA A 1 131 ? -1.728 -5.378 -5.213 1.00 96.94 131 ALA A CA 1
ATOM 1065 C C . ALA A 1 131 ? -2.902 -6.308 -4.854 1.00 96.94 131 ALA A C 1
ATOM 1067 O O . ALA A 1 131 ? -2.787 -7.134 -3.947 1.00 96.94 131 ALA A O 1
ATOM 1068 N N . MET A 1 132 ? -4.013 -6.240 -5.595 1.00 97.25 132 MET A N 1
ATOM 1069 C CA . MET A 1 132 ? -5.146 -7.158 -5.417 1.00 97.25 132 MET A CA 1
ATOM 1070 C C . MET A 1 132 ? -4.730 -8.618 -5.631 1.00 97.25 132 MET A C 1
ATOM 1072 O O . MET A 1 132 ? -5.097 -9.498 -4.848 1.00 97.25 132 MET A O 1
ATOM 1076 N N . ASP A 1 133 ? -3.912 -8.887 -6.648 1.00 97.19 133 ASP A N 1
ATOM 1077 C CA . ASP A 1 133 ? -3.406 -10.233 -6.888 1.00 97.19 133 ASP A CA 1
ATOM 1078 C C . ASP A 1 133 ? -2.416 -10.709 -5.814 1.00 97.19 133 ASP A C 1
ATOM 1080 O O . ASP A 1 133 ? -2.403 -11.901 -5.493 1.00 97.19 133 ASP A O 1
ATOM 1084 N N . MET A 1 134 ? -1.606 -9.814 -5.235 1.00 97.38 134 MET A N 1
ATOM 1085 C CA . MET A 1 134 ? -0.738 -10.127 -4.091 1.00 97.38 134 MET A CA 1
ATOM 1086 C C . MET A 1 134 ? -1.563 -10.572 -2.882 1.00 97.38 134 MET A C 1
ATOM 1088 O O . MET A 1 134 ? -1.248 -11.599 -2.284 1.00 97.38 134 MET A O 1
ATOM 1092 N N . LEU A 1 135 ? -2.664 -9.876 -2.575 1.00 97.69 135 LEU A N 1
ATOM 1093 C CA . LEU A 1 135 ? -3.570 -10.246 -1.480 1.00 97.69 135 LEU A CA 1
ATOM 1094 C C . LEU A 1 135 ? -4.205 -11.622 -1.700 1.00 97.69 135 LEU A C 1
ATOM 1096 O O . LEU A 1 135 ? -4.200 -12.462 -0.799 1.00 97.69 135 LEU A O 1
ATOM 1100 N N . ARG A 1 136 ? -4.707 -11.888 -2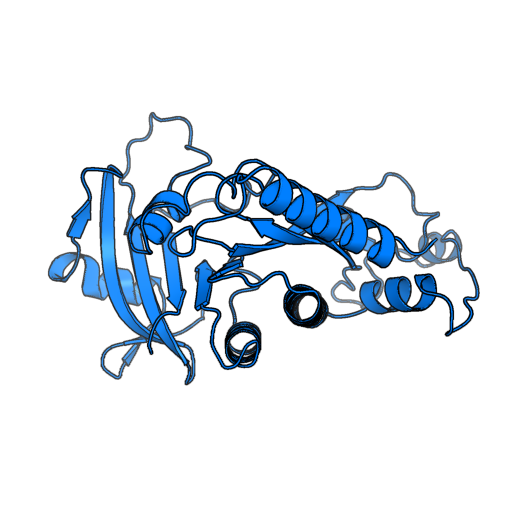.915 1.00 97.31 136 ARG A N 1
ATOM 1101 C CA . ARG A 1 136 ? -5.273 -13.202 -3.273 1.00 97.31 136 ARG A CA 1
ATOM 1102 C C . ARG A 1 136 ? -4.239 -14.316 -3.120 1.00 97.31 136 ARG A C 1
ATOM 1104 O O . ARG A 1 136 ? -4.566 -15.388 -2.611 1.00 97.31 136 ARG A O 1
ATOM 1111 N N . ARG A 1 137 ? -2.994 -14.074 -3.547 1.00 96.19 137 ARG A N 1
ATOM 1112 C CA . ARG A 1 137 ? -1.891 -15.037 -3.410 1.00 96.19 137 ARG A CA 1
ATOM 1113 C C . ARG A 1 137 ? -1.515 -15.277 -1.952 1.00 96.19 137 ARG A C 1
ATOM 1115 O O . ARG A 1 137 ? -1.412 -16.438 -1.570 1.00 96.19 137 ARG A O 1
ATOM 1122 N N . GLY A 1 138 ? -1.358 -14.218 -1.157 1.00 96.19 138 GLY A N 1
ATOM 1123 C CA . GLY A 1 138 ? -1.050 -14.319 0.272 1.00 96.19 138 GLY A CA 1
ATOM 1124 C C . GLY A 1 138 ? -2.092 -15.155 1.010 1.00 96.19 138 GLY A C 1
ATOM 1125 O O . GLY A 1 138 ? -1.742 -16.110 1.703 1.00 96.19 138 GLY A O 1
ATOM 1126 N N . TRP A 1 139 ? -3.375 -14.879 0.756 1.00 96.12 139 TRP A N 1
ATOM 1127 C CA . TRP A 1 139 ? -4.476 -15.654 1.323 1.00 96.12 139 TRP A CA 1
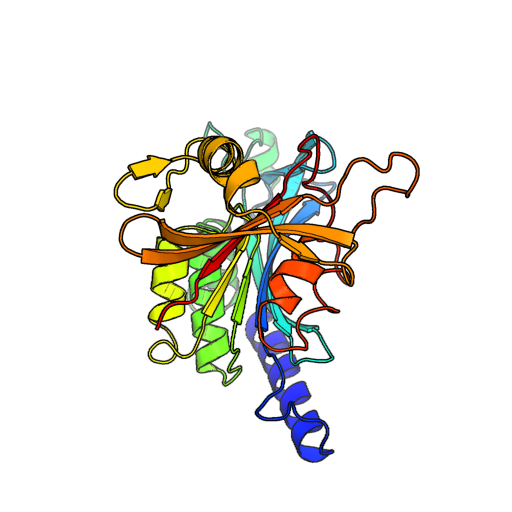ATOM 1128 C C . TRP A 1 139 ? -4.445 -17.122 0.886 1.00 96.12 139 TRP A C 1
ATOM 1130 O O . TRP A 1 139 ? -4.464 -18.017 1.725 1.00 96.12 139 TRP A O 1
ATOM 1140 N N . LYS A 1 140 ? -4.339 -17.393 -0.425 1.00 95.31 140 LYS A N 1
ATOM 1141 C CA . LYS A 1 140 ? -4.295 -18.764 -0.971 1.00 95.31 140 LYS A CA 1
ATOM 1142 C C . LYS A 1 140 ? -3.117 -19.580 -0.429 1.00 95.31 140 LYS A C 1
ATOM 1144 O O . LYS A 1 140 ? -3.200 -20.800 -0.351 1.00 95.31 140 LYS A O 1
ATOM 1149 N N . MET A 1 141 ? -2.026 -18.912 -0.072 1.00 93.62 141 MET A N 1
ATOM 1150 C CA . MET A 1 141 ? -0.836 -19.532 0.497 1.00 93.62 141 MET A CA 1
ATOM 1151 C C . MET A 1 141 ? -0.995 -19.895 1.986 1.00 93.62 141 MET A C 1
ATOM 1153 O O . MET A 1 141 ? -0.167 -20.625 2.518 1.00 93.62 141 MET A O 1
ATOM 1157 N N . GLY A 1 142 ? -2.054 -19.432 2.658 1.00 92.31 142 GLY A N 1
ATOM 1158 C CA . GLY A 1 142 ? -2.317 -19.711 4.074 1.00 92.31 142 GLY A CA 1
ATOM 1159 C C . GLY A 1 142 ? -1.852 -18.613 5.033 1.00 92.31 142 GLY A C 1
ATOM 1160 O O . GLY A 1 142 ? -1.813 -18.837 6.244 1.00 92.31 142 GLY A O 1
ATOM 1161 N N . LEU A 1 143 ? -1.504 -17.427 4.519 1.00 93.19 143 LEU A N 1
ATOM 1162 C CA . LEU A 1 143 ? -1.315 -16.233 5.341 1.00 93.19 143 LEU A CA 1
ATOM 1163 C C . LEU A 1 143 ? -2.690 -15.589 5.560 1.00 93.19 143 LEU A C 1
ATOM 1165 O O . LEU A 1 143 ? -3.188 -14.850 4.716 1.00 93.19 143 LEU A O 1
ATOM 1169 N N . HIS A 1 144 ? -3.347 -15.913 6.670 1.00 92.75 144 HIS A N 1
ATOM 1170 C CA . HIS A 1 144 ? -4.675 -15.381 6.982 1.00 92.75 144 HIS A CA 1
ATOM 1171 C C . HIS A 1 144 ? -4.548 -14.139 7.871 1.00 92.75 144 HIS A C 1
ATOM 1173 O O . HIS A 1 144 ? -4.410 -14.232 9.092 1.00 92.75 144 HIS A O 1
ATOM 1179 N N . ALA A 1 145 ? -4.555 -12.966 7.239 1.00 90.88 145 ALA A N 1
ATOM 1180 C CA . ALA A 1 145 ? -4.581 -11.682 7.932 1.00 90.88 145 ALA A CA 1
ATOM 1181 C C . ALA A 1 145 ? -6.005 -11.317 8.381 1.00 90.88 145 ALA A C 1
ATOM 1183 O O . ALA A 1 145 ? -6.973 -11.684 7.719 1.00 90.88 145 ALA A O 1
ATOM 1184 N N . LYS A 1 146 ? -6.139 -10.555 9.471 1.00 88.19 146 LYS A N 1
ATOM 1185 C CA . LYS A 1 146 ? -7.412 -9.931 9.881 1.00 88.19 146 LYS A CA 1
ATOM 1186 C C . LYS A 1 146 ? -7.642 -8.592 9.186 1.00 88.19 146 LYS A C 1
ATOM 1188 O O . LYS A 1 146 ? -8.781 -8.221 8.906 1.00 88.19 146 LYS A O 1
ATOM 1193 N N . TYR A 1 147 ? -6.563 -7.868 8.900 1.00 87.31 147 TYR A N 1
ATOM 1194 C CA . TYR A 1 147 ? -6.615 -6.539 8.297 1.00 87.31 147 TYR A CA 1
ATOM 1195 C C . TYR A 1 147 ? -5.748 -6.445 7.044 1.00 87.31 147 TYR A C 1
ATOM 1197 O O . TYR A 1 147 ? -4.749 -7.140 6.898 1.00 87.31 147 TYR A O 1
ATOM 1205 N N . VAL A 1 148 ? -6.102 -5.527 6.158 1.00 90.44 148 VAL A N 1
ATOM 1206 C CA . VAL A 1 148 ? -5.256 -5.020 5.083 1.00 90.44 148 VAL A CA 1
ATOM 1207 C C . VAL A 1 148 ? -4.999 -3.553 5.378 1.00 90.44 148 VAL A C 1
ATOM 1209 O O . VAL A 1 148 ? -5.936 -2.783 5.556 1.00 90.44 148 VAL A O 1
ATOM 1212 N N . ILE A 1 149 ? -3.735 -3.174 5.458 1.00 86.75 149 ILE A N 1
ATOM 1213 C CA . ILE A 1 149 ? -3.278 -1.825 5.747 1.00 86.75 149 ILE A CA 1
ATOM 1214 C C . ILE A 1 149 ? -2.703 -1.237 4.474 1.00 86.75 149 ILE A C 1
ATOM 1216 O O . ILE A 1 149 ? -1.879 -1.864 3.802 1.00 86.75 149 ILE A O 1
ATOM 1220 N N . THR A 1 150 ? -3.123 -0.018 4.157 1.00 83.06 150 THR A N 1
ATOM 1221 C CA . THR A 1 150 ? -2.626 0.664 2.975 1.00 83.06 150 THR A CA 1
ATOM 1222 C C . THR A 1 150 ? -2.651 2.181 3.110 1.00 83.06 150 THR A C 1
ATOM 1224 O O . THR A 1 150 ? -3.300 2.752 3.992 1.00 83.06 150 THR A O 1
ATOM 1227 N N . ASP A 1 151 ? -1.905 2.837 2.234 1.00 79.88 151 ASP A N 1
ATOM 1228 C CA . ASP A 1 151 ? -1.802 4.284 2.177 1.00 79.88 151 ASP A CA 1
ATOM 1229 C C . ASP A 1 151 ? -3.045 4.919 1.513 1.00 79.88 151 ASP A C 1
ATOM 1231 O O . ASP A 1 151 ? -4.026 4.260 1.152 1.00 79.88 151 ASP A O 1
ATOM 1235 N N . SER A 1 152 ? -3.020 6.240 1.336 1.00 75.88 152 SER A N 1
ATOM 1236 C CA . SER A 1 152 ? -4.138 6.931 0.690 1.00 75.88 152 SER A CA 1
ATOM 1237 C C . SER A 1 152 ? -4.221 6.662 -0.809 1.00 75.88 152 SER A C 1
ATOM 1239 O O . SER A 1 152 ? -5.317 6.703 -1.363 1.00 75.88 152 SER A O 1
ATOM 1241 N N . TRP A 1 153 ? -3.101 6.369 -1.474 1.00 80.12 153 TRP A N 1
ATOM 1242 C CA . TRP A 1 153 ? -3.055 6.098 -2.905 1.00 80.12 153 TRP A CA 1
ATOM 1243 C C . TRP A 1 153 ? -3.871 4.852 -3.269 1.00 80.12 153 TRP A C 1
ATOM 1245 O O . TRP A 1 153 ? -4.691 4.899 -4.198 1.00 80.12 153 TRP A O 1
ATOM 1255 N N . PHE A 1 154 ? -3.705 3.786 -2.486 1.00 83.62 154 PHE A N 1
ATOM 1256 C CA . PHE A 1 154 ? -4.367 2.492 -2.660 1.00 83.62 154 PHE A CA 1
ATOM 1257 C C . PHE A 1 154 ? -5.784 2.425 -2.076 1.00 83.62 154 PHE A C 1
ATOM 1259 O O . PHE A 1 154 ? -6.577 1.576 -2.480 1.00 83.62 154 PHE A O 1
ATOM 1266 N N . THR A 1 155 ? -6.151 3.324 -1.161 1.00 84.38 155 THR A N 1
ATOM 1267 C CA . THR A 1 155 ? -7.484 3.315 -0.538 1.00 84.38 155 THR A CA 1
ATOM 1268 C C . THR A 1 155 ? -8.567 3.746 -1.541 1.00 84.38 155 THR A C 1
ATOM 1270 O O . THR A 1 155 ? -8.791 4.937 -1.778 1.00 84.38 155 THR A O 1
ATOM 1273 N N . CYS A 1 156 ? -9.244 2.769 -2.155 1.00 86.50 156 CYS A N 1
ATOM 1274 C CA . CYS A 1 156 ? -10.343 2.968 -3.104 1.00 86.50 156 CYS A CA 1
ATOM 1275 C C . CYS A 1 156 ? -11.383 1.834 -3.049 1.00 86.50 156 CYS A C 1
ATOM 1277 O O . CYS A 1 156 ? -11.116 0.756 -2.517 1.00 86.50 156 CYS A O 1
ATOM 1279 N N . GLU A 1 157 ? -12.550 2.061 -3.659 1.00 89.12 157 GLU A N 1
ATOM 1280 C CA . GLU A 1 157 ? -13.669 1.106 -3.679 1.00 89.12 157 GLU A CA 1
ATOM 1281 C C . GLU A 1 157 ? -13.292 -0.257 -4.280 1.00 89.12 157 GLU A C 1
ATOM 1283 O O . GLU A 1 157 ? -13.673 -1.295 -3.745 1.00 89.12 157 GLU A O 1
ATOM 1288 N N . GLN A 1 158 ? -12.475 -0.269 -5.338 1.00 91.88 158 GLN A N 1
ATOM 1289 C CA . GLN A 1 158 ? -12.024 -1.503 -5.993 1.00 91.88 158 GLN A CA 1
ATOM 1290 C C . GLN A 1 158 ? -11.203 -2.388 -5.047 1.00 91.88 158 GLN A C 1
ATOM 1292 O O . GLN A 1 158 ? -11.474 -3.584 -4.923 1.00 91.88 158 GLN A O 1
ATOM 1297 N N . LEU A 1 159 ? -10.232 -1.802 -4.335 1.00 91.75 159 LEU A N 1
ATOM 1298 C CA . LEU A 1 159 ? -9.422 -2.543 -3.371 1.00 91.75 159 LEU A CA 1
ATOM 1299 C C . LEU A 1 159 ? -10.280 -3.041 -2.207 1.00 91.75 159 LEU A C 1
ATOM 1301 O O . LEU A 1 159 ? -10.144 -4.189 -1.792 1.00 91.75 159 LEU A O 1
ATOM 1305 N N . MET A 1 160 ? -11.197 -2.208 -1.711 1.00 90.62 160 MET A N 1
ATOM 1306 C CA . MET A 1 160 ? -12.112 -2.577 -0.628 1.00 90.62 160 MET A C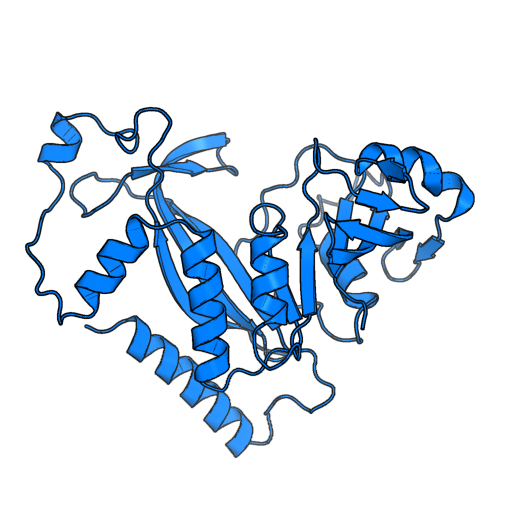A 1
ATOM 1307 C C . MET A 1 160 ? -12.992 -3.768 -1.017 1.00 90.62 160 MET A C 1
ATOM 1309 O O . MET A 1 160 ? -13.063 -4.744 -0.270 1.00 90.62 160 MET A O 1
ATOM 1313 N N . ALA A 1 161 ? -13.604 -3.731 -2.203 1.00 92.38 161 ALA A N 1
ATOM 1314 C CA . ALA A 1 161 ? -14.398 -4.835 -2.731 1.00 92.38 161 ALA A CA 1
ATOM 1315 C C . ALA A 1 161 ? -13.556 -6.112 -2.891 1.00 92.38 161 ALA A C 1
ATOM 1317 O O . ALA A 1 161 ? -13.981 -7.194 -2.478 1.00 92.38 161 ALA A O 1
ATOM 1318 N N . CYS A 1 162 ? -12.327 -5.991 -3.406 1.00 94.69 162 CYS A N 1
ATOM 1319 C CA . CYS A 1 162 ? -11.410 -7.121 -3.515 1.00 94.69 162 CYS A CA 1
ATOM 1320 C C . CYS A 1 162 ? -11.093 -7.734 -2.145 1.00 94.69 162 CYS A C 1
ATOM 1322 O O . CYS A 1 162 ? -11.223 -8.947 -1.984 1.00 94.69 162 CYS A O 1
ATOM 1324 N N . VAL A 1 163 ? -10.724 -6.926 -1.147 1.00 93.88 163 VAL A N 1
ATOM 1325 C CA . VAL A 1 163 ? -10.426 -7.408 0.213 1.00 93.88 163 VAL A CA 1
ATOM 1326 C C . VAL A 1 163 ? -11.618 -8.160 0.801 1.00 93.88 163 VAL A C 1
ATOM 1328 O O . VAL A 1 163 ? -11.437 -9.243 1.352 1.00 93.88 163 VAL A O 1
ATOM 1331 N N . ARG A 1 164 ? -12.840 -7.641 0.626 1.00 91.19 164 ARG A N 1
ATOM 1332 C CA . ARG A 1 164 ? -14.065 -8.301 1.106 1.00 91.19 164 ARG A CA 1
ATOM 1333 C C . ARG A 1 164 ? -14.399 -9.590 0.356 1.00 91.19 164 ARG A C 1
ATOM 1335 O O . ARG A 1 164 ? -14.982 -10.489 0.953 1.00 91.19 164 ARG A O 1
ATOM 1342 N N . SER A 1 165 ? -14.017 -9.711 -0.915 1.00 93.75 165 SER A N 1
ATOM 1343 C CA . SER A 1 165 ? -14.213 -10.947 -1.688 1.00 93.75 165 SER A CA 1
ATOM 1344 C C . SER A 1 165 ? -13.294 -12.093 -1.241 1.00 93.75 165 SER A C 1
ATOM 1346 O O . SER A 1 165 ? -13.627 -13.266 -1.408 1.00 93.75 165 SER A O 1
ATOM 1348 N N . ILE A 1 166 ? -12.140 -11.774 -0.647 1.00 94.56 166 ILE A N 1
ATOM 1349 C CA . ILE A 1 166 ? -11.164 -12.768 -0.198 1.00 94.56 166 ILE A CA 1
ATOM 1350 C C . ILE A 1 166 ? -11.607 -13.357 1.146 1.00 94.56 166 ILE A C 1
ATOM 1352 O O . ILE A 1 166 ? -12.097 -12.654 2.030 1.00 94.56 166 ILE A O 1
ATOM 1356 N N . GLY A 1 167 ? -11.440 -14.673 1.307 1.00 89.75 167 GLY A N 1
ATOM 1357 C CA . GLY A 1 167 ? -11.696 -15.341 2.583 1.00 89.75 167 GLY A CA 1
ATOM 1358 C C . GLY A 1 167 ? -13.143 -15.241 3.066 1.00 89.75 167 GLY A C 1
ATOM 1359 O O . GLY A 1 167 ? -13.369 -15.264 4.269 1.00 89.75 167 GLY A O 1
ATOM 1360 N N . LYS A 1 168 ? -14.114 -15.076 2.152 1.00 90.62 168 LYS A N 1
ATOM 1361 C CA . LYS A 1 168 ? -15.536 -14.842 2.475 1.00 90.62 168 LYS A CA 1
ATOM 1362 C C . LYS A 1 168 ? -15.752 -13.626 3.395 1.00 90.62 168 LYS A C 1
ATOM 1364 O O . LYS A 1 168 ? -16.624 -13.643 4.257 1.00 90.62 168 LYS A O 1
ATOM 1369 N N . GLY A 1 169 ? -14.946 -12.576 3.230 1.00 87.25 169 GLY A N 1
ATOM 1370 C CA . GLY A 1 169 ? -15.043 -11.364 4.045 1.00 87.25 169 GLY A CA 1
ATOM 1371 C C . GLY A 1 169 ? -14.342 -11.458 5.401 1.00 87.25 169 GLY A C 1
ATOM 1372 O O . GLY A 1 169 ? -14.617 -10.638 6.273 1.00 87.25 169 GLY A O 1
ATOM 1373 N N . ALA A 1 170 ? -13.423 -12.411 5.579 1.00 88.12 170 ALA A N 1
ATOM 1374 C CA . ALA A 1 170 ? -12.621 -12.539 6.798 1.00 88.12 170 ALA A CA 1
ATOM 1375 C C . ALA A 1 170 ? -11.650 -11.365 7.028 1.00 88.12 170 ALA A C 1
ATOM 1377 O O . ALA A 1 170 ? -11.213 -11.147 8.155 1.00 88.12 170 ALA A O 1
ATOM 1378 N N . MET A 1 171 ? -11.313 -10.608 5.977 1.00 90.00 171 MET A N 1
ATOM 1379 C CA . MET A 1 171 ? -10.420 -9.453 6.073 1.00 90.00 171 MET A CA 1
ATOM 1380 C C . MET A 1 171 ? -11.180 -8.125 6.143 1.00 90.00 171 MET A C 1
ATOM 1382 O O . MET A 1 171 ? -12.150 -7.880 5.414 1.00 90.00 171 MET A O 1
ATOM 1386 N N . HIS A 1 172 ? -10.671 -7.228 6.981 1.00 86.00 172 HIS A N 1
ATOM 1387 C CA . HIS A 1 172 ? -11.022 -5.810 7.022 1.00 86.00 172 HIS A CA 1
ATOM 1388 C C . HIS A 1 172 ? -9.939 -4.972 6.338 1.00 86.00 172 HIS A C 1
ATOM 1390 O O . HIS A 1 172 ? -8.829 -5.446 6.130 1.00 86.00 172 HIS A O 1
ATOM 1396 N N . ILE A 1 173 ? -10.233 -3.717 5.997 1.00 86.12 173 ILE A N 1
ATOM 1397 C CA . ILE A 1 173 ? -9.247 -2.807 5.399 1.00 86.12 173 ILE A CA 1
ATOM 1398 C C . ILE A 1 173 ? -9.165 -1.504 6.192 1.00 86.12 173 ILE A C 1
ATOM 1400 O O . ILE A 1 173 ? -10.175 -0.921 6.590 1.00 86.12 173 ILE A O 1
ATOM 1404 N N . VAL A 1 174 ? -7.936 -1.059 6.425 1.00 84.19 174 VAL A N 1
ATOM 1405 C CA . VAL A 1 174 ? -7.580 0.168 7.129 1.00 84.19 174 VAL A CA 1
ATOM 1406 C C . VAL A 1 174 ? -6.738 0.995 6.175 1.00 84.19 174 VAL A C 1
ATOM 1408 O O . VAL A 1 174 ? -5.629 0.608 5.810 1.00 84.19 174 VAL A O 1
ATOM 1411 N N . GLY A 1 175 ? -7.295 2.116 5.741 1.00 80.69 175 GLY A N 1
ATOM 1412 C CA . GLY A 1 175 ? -6.710 2.957 4.713 1.00 80.69 175 GLY A CA 1
ATOM 1413 C C . GLY A 1 175 ? -6.643 4.411 5.146 1.00 80.69 175 GLY A C 1
ATOM 1414 O O . GLY A 1 175 ? -7.496 4.906 5.889 1.00 80.69 175 GLY A O 1
ATOM 1415 N N . LEU A 1 176 ? -5.641 5.139 4.668 1.00 76.31 176 LEU A N 1
ATOM 1416 C CA . LEU A 1 176 ? -5.682 6.594 4.778 1.00 76.31 176 LEU A CA 1
ATOM 1417 C C . LEU A 1 176 ? -6.705 7.148 3.786 1.00 76.31 176 LEU A C 1
ATOM 1419 O O . LEU A 1 176 ? -6.821 6.693 2.651 1.00 76.31 176 LEU A O 1
ATOM 1423 N N . ALA A 1 177 ? -7.459 8.158 4.200 1.00 70.88 177 ALA A N 1
ATOM 1424 C CA . ALA A 1 177 ? -8.407 8.781 3.298 1.00 70.88 177 ALA A CA 1
ATOM 1425 C C . ALA A 1 177 ? -7.709 9.655 2.269 1.00 70.88 177 ALA A C 1
ATOM 1427 O O . ALA A 1 177 ? -6.794 10.414 2.590 1.00 70.88 177 ALA A O 1
ATOM 1428 N N . LYS A 1 178 ? -8.227 9.638 1.040 1.00 70.06 178 LYS A N 1
ATOM 1429 C CA . LYS A 1 178 ? -7.863 10.644 0.045 1.00 70.06 178 LYS A CA 1
ATOM 1430 C C . LYS A 1 178 ? -8.431 11.993 0.478 1.00 70.06 178 LYS A C 1
ATOM 1432 O O . LYS A 1 178 ? -9.649 12.184 0.515 1.00 70.06 178 LYS A O 1
ATOM 1437 N N . MET A 1 179 ? -7.536 12.921 0.801 1.00 65.19 179 MET A N 1
ATOM 1438 C CA . MET A 1 179 ? -7.867 14.329 1.000 1.00 65.19 179 MET A CA 1
ATOM 1439 C C . MET A 1 179 ? -8.095 14.970 -0.374 1.00 65.19 179 MET A C 1
ATOM 1441 O O . MET A 1 179 ? -7.287 14.788 -1.283 1.00 65.19 179 MET A O 1
ATOM 1445 N N . GLY A 1 180 ? -9.209 15.682 -0.557 1.00 71.00 180 GLY A N 1
ATOM 1446 C CA . GLY A 1 180 ? -9.545 16.334 -1.826 1.00 71.00 180 GLY A CA 1
ATOM 1447 C C . GLY A 1 180 ? -10.995 16.103 -2.247 1.00 71.00 180 GLY A C 1
ATOM 1448 O O . GLY A 1 180 ? -11.912 16.310 -1.459 1.00 71.00 180 GLY A O 1
ATOM 1449 N N . LYS A 1 181 ? -11.206 15.688 -3.503 1.00 75.94 181 LYS A N 1
ATOM 1450 C CA . LYS A 1 181 ? -12.543 15.571 -4.121 1.00 75.94 181 LYS A CA 1
ATOM 1451 C C . LYS A 1 181 ? -13.343 14.339 -3.687 1.00 75.94 181 LYS A C 1
ATOM 1453 O O . LYS A 1 181 ? -14.530 14.268 -3.998 1.00 75.94 181 LYS A O 1
ATOM 1458 N N . THR A 1 182 ? -12.722 13.372 -3.010 1.00 82.75 182 THR A N 1
ATOM 1459 C CA . THR A 1 182 ? -13.414 12.160 -2.557 1.00 82.75 182 THR A CA 1
ATOM 1460 C C . THR A 1 182 ? -14.521 12.532 -1.577 1.00 82.75 182 THR A C 1
ATOM 1462 O O . THR A 1 182 ? -14.271 13.199 -0.571 1.00 82.75 182 THR A O 1
ATOM 1465 N N . LYS A 1 183 ? -15.748 12.104 -1.885 1.00 87.38 183 LYS A N 1
ATOM 1466 C CA . LYS A 1 183 ? -16.933 12.374 -1.071 1.00 87.38 183 LYS A CA 1
ATOM 1467 C C . LYS A 1 183 ? -17.350 11.122 -0.315 1.00 87.38 183 LYS A C 1
ATOM 1469 O O . LYS A 1 183 ? -17.400 10.036 -0.883 1.00 87.38 183 LYS A O 1
ATOM 1474 N N . TYR A 1 184 ? -17.716 11.320 0.939 1.00 87.94 184 TYR A N 1
ATOM 1475 C CA . TYR A 1 184 ? -18.268 10.310 1.823 1.00 87.94 184 TYR A CA 1
ATOM 1476 C C . TYR A 1 184 ? -19.715 10.665 2.131 1.00 87.94 184 TYR A C 1
ATOM 1478 O O . TYR A 1 184 ? -20.033 11.824 2.410 1.00 87.94 184 TYR A O 1
ATOM 1486 N N . THR A 1 185 ? -20.598 9.677 2.094 1.00 91.75 185 THR A N 1
ATOM 1487 C CA . THR A 1 185 ? -21.998 9.869 2.469 1.00 91.75 185 THR A CA 1
ATOM 1488 C C . THR A 1 185 ? -22.139 9.653 3.969 1.00 91.75 185 THR A C 1
ATOM 1490 O O . THR A 1 185 ? -22.014 8.527 4.448 1.00 91.75 185 THR A O 1
ATOM 1493 N N . VAL A 1 186 ? -22.408 10.721 4.718 1.00 89.88 186 VAL A N 1
ATOM 1494 C CA . VAL A 1 186 ? -22.661 10.680 6.167 1.00 89.88 186 VAL A CA 1
ATOM 1495 C C . VAL A 1 186 ? -24.007 11.345 6.430 1.00 89.88 186 VAL A C 1
ATOM 1497 O O . VAL A 1 186 ? -24.247 12.461 5.970 1.00 89.88 186 VAL A O 1
ATOM 1500 N N . SER A 1 187 ? -24.905 10.652 7.137 1.00 88.25 187 SER A N 1
ATOM 1501 C CA . SER A 1 187 ? -26.268 11.137 7.422 1.00 88.25 187 SER A CA 1
ATOM 1502 C C . SER A 1 187 ? -27.016 11.615 6.162 1.00 88.25 187 SER A C 1
ATOM 1504 O O . SER A 1 187 ? -27.607 12.692 6.149 1.00 88.25 187 SER A O 1
ATOM 1506 N N . GLY A 1 188 ? -26.923 10.850 5.068 1.00 89.06 188 GLY A N 1
ATOM 1507 C CA . GLY A 1 188 ? -27.591 11.151 3.793 1.00 89.06 188 GLY A CA 1
ATOM 1508 C C . GLY A 1 188 ? -26.947 12.259 2.947 1.00 89.06 188 GLY A C 1
ATOM 1509 O O . GLY A 1 188 ? -27.381 12.488 1.823 1.00 89.06 188 GLY A O 1
ATOM 1510 N N . ARG A 1 189 ? -25.896 12.936 3.432 1.00 91.31 189 ARG A N 1
ATOM 1511 C CA . ARG A 1 189 ? -25.218 14.018 2.697 1.00 91.31 189 ARG A CA 1
ATOM 1512 C C . ARG A 1 189 ? -23.824 13.596 2.248 1.00 91.31 189 ARG A C 1
ATOM 1514 O O . ARG A 1 189 ? -23.050 13.055 3.036 1.00 91.31 189 ARG A O 1
ATOM 1521 N N . LYS A 1 190 ? -23.485 13.888 0.990 1.00 92.12 190 LYS A N 1
ATOM 1522 C CA . LYS A 1 190 ? -22.143 13.676 0.431 1.00 92.12 190 LYS A CA 1
ATOM 1523 C C . LYS A 1 190 ? -21.233 14.835 0.829 1.00 92.12 190 LYS A C 1
ATOM 1525 O O . LYS A 1 190 ? -21.452 15.951 0.368 1.00 92.12 190 LYS A O 1
ATOM 1530 N N . LYS A 1 191 ? -20.221 14.561 1.650 1.00 90.06 191 LYS A N 1
ATOM 1531 C CA . LYS A 1 191 ? -19.249 15.547 2.138 1.00 90.06 191 LYS A CA 1
ATOM 1532 C C . LYS A 1 191 ? -17.821 15.068 1.920 1.00 90.06 191 LYS A C 1
ATOM 1534 O O . LYS A 1 191 ? -17.538 13.879 2.055 1.00 90.06 191 LYS A O 1
ATOM 1539 N N . ASN A 1 192 ? -16.913 15.973 1.591 1.00 86.75 192 ASN A N 1
ATOM 1540 C CA . ASN A 1 192 ? -15.485 15.670 1.583 1.00 86.75 192 ASN A CA 1
ATOM 1541 C C . ASN A 1 192 ? -14.910 15.662 3.014 1.00 86.75 192 ASN A C 1
ATOM 1543 O O . ASN A 1 192 ? -15.565 16.058 3.979 1.00 86.75 192 ASN A O 1
ATOM 1547 N N . ALA A 1 193 ? -13.666 15.208 3.155 1.00 81.44 193 ALA A N 1
ATOM 1548 C CA . ALA A 1 193 ? -12.972 15.137 4.440 1.00 81.44 193 ALA A CA 1
ATOM 1549 C C . ALA A 1 193 ? -12.961 16.471 5.221 1.00 81.44 193 ALA A C 1
ATOM 1551 O O . ALA A 1 193 ? -13.220 16.473 6.423 1.00 81.44 193 ALA A O 1
ATOM 1552 N N . ALA A 1 194 ? -12.702 17.600 4.552 1.00 82.12 194 ALA A N 1
ATOM 1553 C CA . ALA A 1 194 ? -12.645 18.917 5.188 1.00 82.12 194 ALA A CA 1
ATOM 1554 C C . ALA A 1 194 ? -14.030 19.393 5.654 1.00 82.12 194 ALA A C 1
ATOM 1556 O O . ALA A 1 194 ? -14.175 19.887 6.769 1.00 82.12 194 ALA A O 1
ATOM 1557 N N . GLU A 1 195 ? -15.063 19.174 4.840 1.00 87.44 195 GLU A N 1
ATOM 1558 C CA . GLU A 1 195 ? -16.456 19.477 5.183 1.00 87.44 195 GLU A CA 1
ATOM 1559 C C . GLU A 1 195 ? -16.942 18.643 6.375 1.00 87.44 195 GLU A C 1
ATOM 1561 O O . GLU A 1 195 ? -17.672 19.147 7.232 1.00 87.44 195 GLU A O 1
ATOM 1566 N N . LEU A 1 196 ? -16.535 17.371 6.459 1.00 86.50 196 LEU A N 1
ATOM 1567 C CA . LEU A 1 196 ? -16.842 16.517 7.608 1.00 86.50 196 LEU A CA 1
ATOM 1568 C C . LEU A 1 196 ? -16.180 17.031 8.890 1.00 86.50 196 LEU A C 1
ATOM 1570 O O . LEU A 1 196 ? -16.846 17.073 9.924 1.00 86.50 196 LEU A O 1
ATOM 1574 N N . ILE A 1 197 ? -14.910 17.447 8.822 1.00 82.81 197 ILE A N 1
ATOM 1575 C CA . ILE A 1 197 ? -14.205 18.058 9.960 1.00 82.81 197 ILE A CA 1
ATOM 1576 C C . ILE A 1 197 ? -14.950 19.318 10.406 1.00 82.81 197 ILE A C 1
ATOM 1578 O O . ILE A 1 197 ? -15.385 19.384 11.553 1.00 82.81 197 ILE A O 1
ATOM 1582 N N . ALA A 1 198 ? -15.187 20.259 9.488 1.00 85.50 198 ALA A N 1
ATOM 1583 C CA . ALA A 1 198 ? -15.861 21.521 9.789 1.00 85.50 198 ALA A CA 1
ATOM 1584 C C . ALA A 1 198 ? -17.267 21.321 10.385 1.00 85.50 198 ALA A C 1
ATOM 1586 O O . ALA A 1 198 ? -17.674 22.071 11.267 1.00 85.50 198 ALA A O 1
ATOM 1587 N N . THR A 1 199 ? -17.996 20.290 9.938 1.00 88.31 199 THR A N 1
ATOM 1588 C CA . THR A 1 199 ? -19.331 19.971 10.469 1.00 88.31 199 THR A CA 1
ATOM 1589 C C . THR A 1 199 ? -19.257 19.402 11.887 1.00 88.31 199 THR A C 1
ATOM 1591 O O . THR A 1 199 ? -19.982 19.842 12.769 1.00 88.31 199 THR A O 1
ATOM 1594 N N . TYR A 1 200 ? -18.433 18.373 12.105 1.00 86.38 200 TYR A N 1
ATOM 1595 C CA . TYR A 1 200 ? -18.568 17.506 13.280 1.00 86.38 200 TYR A CA 1
ATOM 1596 C C . TYR A 1 200 ? -17.534 17.768 14.379 1.00 86.38 200 TYR A C 1
ATOM 1598 O O . TYR A 1 200 ? -17.613 17.154 15.444 1.00 86.38 200 TYR A O 1
ATOM 1606 N N . GLU A 1 201 ? -16.565 18.660 14.166 1.00 81.56 201 GLU A N 1
ATOM 1607 C CA . GLU A 1 201 ? -15.493 18.917 15.134 1.00 81.56 201 GLU A CA 1
ATOM 1608 C C . GLU A 1 201 ? -15.993 19.439 16.484 1.00 81.56 201 GLU A C 1
ATOM 1610 O O . GLU A 1 201 ? -15.506 18.999 17.536 1.00 81.56 201 GLU A O 1
ATOM 1615 N N . ARG A 1 202 ? -16.977 20.345 16.464 1.00 77.69 202 ARG A N 1
ATOM 1616 C CA . ARG A 1 202 ? -17.558 20.921 17.685 1.00 77.69 202 ARG A CA 1
ATOM 1617 C C . ARG A 1 202 ? -18.486 19.934 18.388 1.00 77.69 202 ARG A C 1
ATOM 1619 O O . ARG A 1 202 ? -18.367 19.750 19.592 1.00 77.69 202 ARG A O 1
ATOM 1626 N N . GLU A 1 203 ? -19.343 19.252 17.631 1.00 82.44 203 GLU A N 1
ATOM 1627 C CA . GLU A 1 203 ? -20.399 18.389 18.176 1.00 82.44 203 GLU A CA 1
ATOM 1628 C C . GLU A 1 203 ? -19.908 17.004 18.618 1.00 82.44 203 GLU A C 1
ATOM 1630 O O . GLU A 1 203 ? -20.360 16.470 19.626 1.00 82.44 203 GLU A O 1
ATOM 1635 N N . ARG A 1 204 ? -19.014 16.378 17.842 1.00 82.00 204 ARG A N 1
ATOM 1636 C CA . ARG A 1 204 ? -18.678 14.946 17.980 1.00 82.00 204 ARG A CA 1
ATOM 1637 C C . ARG A 1 204 ? -17.210 14.677 18.281 1.00 82.00 204 ARG A C 1
ATOM 1639 O O . ARG A 1 204 ? -16.797 13.516 18.319 1.00 82.00 204 ARG A O 1
ATOM 1646 N N . GLY A 1 205 ? -16.409 15.720 18.475 1.00 80.44 205 GLY A N 1
ATOM 1647 C CA . GLY A 1 205 ? -15.000 15.557 18.794 1.00 80.44 205 GLY A CA 1
ATOM 1648 C C . GLY A 1 205 ? -14.791 15.029 20.218 1.00 80.44 205 GLY A C 1
ATOM 1649 O O . GLY A 1 205 ? -15.252 15.611 21.200 1.00 80.44 205 GLY A O 1
ATOM 1650 N N . LYS A 1 206 ? -14.047 13.932 20.325 1.00 79.81 206 LYS A N 1
ATOM 1651 C CA . LYS A 1 206 ? -13.663 13.256 21.566 1.00 79.81 206 LYS A CA 1
ATOM 1652 C C . LYS A 1 206 ? -12.169 13.419 21.799 1.00 79.81 206 LYS A C 1
ATOM 1654 O O . LYS A 1 206 ? -11.386 13.323 20.861 1.00 79.81 206 LYS A O 1
ATOM 1659 N N . ASN A 1 207 ? -11.753 13.615 23.045 1.00 80.00 207 ASN A N 1
ATOM 1660 C CA . ASN A 1 207 ? -10.333 13.683 23.391 1.00 80.00 207 ASN A CA 1
ATOM 1661 C C . ASN A 1 207 ? -9.827 12.293 23.800 1.00 80.00 207 ASN A C 1
ATOM 1663 O O . ASN A 1 207 ? -10.436 11.622 24.630 1.00 80.00 207 ASN A O 1
ATOM 1667 N N . CYS A 1 208 ? -8.693 11.870 23.250 1.00 69.56 208 CYS A N 1
ATOM 1668 C CA . CYS A 1 208 ? -7.967 10.681 23.665 1.00 69.56 208 CYS A CA 1
ATOM 1669 C C . CYS A 1 208 ? -6.669 11.076 24.377 1.00 69.56 208 CYS A C 1
ATOM 1671 O O . CYS A 1 208 ? -5.691 11.481 23.746 1.00 69.56 208 CYS A O 1
ATOM 1673 N N . ARG A 1 209 ? -6.645 10.911 25.707 1.00 73.50 209 ARG A N 1
ATOM 1674 C CA . ARG A 1 209 ? -5.479 11.241 26.546 1.00 73.50 209 ARG A CA 1
ATOM 1675 C C . ARG A 1 209 ? -4.257 10.383 26.209 1.00 73.50 209 ARG A C 1
ATOM 1677 O O . ARG A 1 209 ? -3.162 10.920 26.089 1.00 73.50 209 ARG A O 1
ATOM 1684 N N . LYS A 1 210 ? -4.457 9.075 25.988 1.00 67.38 210 LYS A N 1
ATOM 1685 C CA . LYS A 1 210 ? -3.382 8.105 25.697 1.00 67.38 210 LYS A CA 1
ATOM 1686 C C . LYS A 1 210 ? -2.534 8.517 24.493 1.00 67.38 210 LYS A C 1
ATOM 1688 O O . LYS A 1 210 ? -1.315 8.425 24.541 1.00 67.38 210 LYS A O 1
ATOM 1693 N N . TYR A 1 211 ? -3.186 8.996 23.437 1.00 65.06 211 TYR A N 1
ATOM 1694 C CA . TYR A 1 211 ? -2.526 9.387 22.189 1.00 65.06 211 TYR A CA 1
ATOM 1695 C C . TYR A 1 211 ? -2.455 10.903 22.000 1.00 65.06 211 TYR A C 1
ATOM 1697 O O . TYR A 1 211 ? -2.110 11.355 20.912 1.00 65.06 211 TYR A O 1
ATOM 1705 N N . LYS A 1 212 ? -2.790 11.675 23.046 1.00 71.31 212 LYS A N 1
ATOM 1706 C CA . LYS A 1 212 ? -2.776 13.144 23.062 1.00 71.31 212 LYS A CA 1
ATOM 1707 C C . LYS A 1 212 ? -3.418 13.754 21.806 1.00 71.31 212 LYS A C 1
ATOM 1709 O O . LYS A 1 212 ? -2.868 14.666 21.203 1.00 71.31 212 LYS A O 1
ATOM 1714 N N . CYS A 1 213 ? -4.569 13.225 21.397 1.00 70.12 213 CYS A N 1
ATOM 1715 C CA . CYS A 1 213 ? -5.267 13.666 20.190 1.00 70.12 213 CYS A CA 1
ATOM 1716 C C . CYS A 1 213 ? -6.757 13.884 20.444 1.00 70.12 213 CYS A C 1
ATOM 1718 O O . CYS A 1 213 ? -7.333 13.352 21.393 1.00 70.12 213 CYS A O 1
ATOM 1720 N N . ARG A 1 214 ? -7.391 14.661 19.573 1.00 74.94 214 ARG A N 1
ATOM 1721 C CA . ARG A 1 214 ? -8.840 14.776 19.447 1.00 74.94 214 ARG A CA 1
ATOM 1722 C C . ARG A 1 214 ? -9.276 14.019 18.201 1.00 74.94 214 ARG A C 1
ATOM 1724 O O . ARG A 1 214 ? -8.601 14.083 17.181 1.00 74.94 214 ARG A O 1
ATOM 1731 N N . TYR A 1 215 ? -10.394 13.313 18.261 1.00 76.94 215 TYR A N 1
ATOM 1732 C CA . TYR A 1 215 ? -10.890 12.544 17.131 1.00 76.94 215 TYR A CA 1
ATOM 1733 C C . TYR A 1 215 ? -12.405 12.589 16.998 1.00 76.94 215 TYR A C 1
ATOM 1735 O O . TYR A 1 215 ? -13.124 12.810 17.968 1.00 76.94 215 TYR A O 1
ATOM 1743 N N . ILE A 1 216 ? -12.890 12.334 15.791 1.00 81.44 216 ILE A N 1
ATOM 1744 C CA . ILE A 1 216 ? -14.304 12.206 15.459 1.00 81.44 216 ILE A CA 1
ATOM 1745 C C . ILE A 1 216 ? -14.483 10.836 14.820 1.00 81.44 216 ILE A C 1
ATOM 1747 O O . ILE A 1 216 ? -13.744 10.483 13.904 1.00 81.44 216 ILE A O 1
ATOM 1751 N N . GLN A 1 217 ? -15.471 10.083 15.289 1.00 83.44 217 GLN A N 1
ATOM 1752 C CA . GLN A 1 217 ? -15.880 8.821 14.685 1.00 83.44 217 GLN A CA 1
ATOM 1753 C C . GLN A 1 217 ? -17.233 9.007 13.999 1.00 83.44 217 GLN A C 1
ATOM 1755 O O . GLN A 1 217 ? -18.199 9.435 14.633 1.00 83.44 217 GLN A O 1
ATOM 1760 N N . LEU A 1 218 ? -17.309 8.651 12.720 1.00 84.69 218 LEU A N 1
ATOM 1761 C CA . LEU A 1 218 ? -18.527 8.701 11.915 1.00 84.69 218 LEU A CA 1
ATOM 1762 C C . LEU A 1 218 ? -18.749 7.349 11.237 1.00 84.69 218 LEU A C 1
ATOM 1764 O O . LEU A 1 218 ? -17.796 6.683 10.844 1.00 84.69 218 LEU A O 1
ATOM 1768 N N . ASN A 1 219 ? -20.010 6.968 11.062 1.00 88.81 219 ASN A N 1
ATOM 1769 C CA . ASN A 1 219 ? -20.390 5.873 10.175 1.00 88.81 219 ASN A CA 1
ATOM 1770 C C . ASN A 1 219 ? -20.951 6.489 8.889 1.00 88.81 219 ASN A C 1
ATOM 1772 O O . ASN A 1 219 ? -21.715 7.457 8.950 1.00 88.81 219 ASN A O 1
ATOM 1776 N N . GLY A 1 220 ? -20.562 5.952 7.740 1.00 89.25 220 GLY A N 1
ATOM 1777 C CA . GLY A 1 220 ? -20.969 6.471 6.442 1.00 89.25 220 GLY A CA 1
ATOM 1778 C C . GLY A 1 220 ? -20.682 5.488 5.319 1.00 89.25 220 GLY A C 1
ATOM 1779 O O . GLY A 1 220 ? -20.481 4.303 5.568 1.00 89.25 220 GLY A O 1
ATOM 1780 N N . HIS A 1 221 ? -20.654 5.995 4.091 1.00 89.31 221 HIS A N 1
ATOM 1781 C CA . HIS A 1 221 ? -20.339 5.206 2.904 1.00 89.31 221 HIS A CA 1
ATOM 1782 C C . HIS A 1 221 ? -19.291 5.905 2.037 1.00 89.31 221 HIS A C 1
ATOM 1784 O O . HIS A 1 221 ? -19.286 7.136 1.928 1.00 89.31 221 HIS A O 1
ATOM 1790 N N . LEU A 1 222 ? -18.420 5.113 1.415 1.00 87.06 222 LEU A N 1
ATOM 1791 C CA . LEU A 1 222 ? -17.587 5.516 0.285 1.00 87.06 222 LEU A CA 1
ATOM 1792 C C . LEU A 1 222 ? -18.115 4.773 -0.943 1.00 87.06 222 LEU A C 1
ATOM 1794 O O . LEU A 1 222 ? -18.017 3.548 -0.996 1.00 87.06 222 LEU A O 1
ATOM 1798 N N . GLY A 1 223 ? -18.731 5.505 -1.872 1.00 86.56 223 GLY A N 1
ATOM 1799 C CA . GLY A 1 223 ? -19.604 4.884 -2.870 1.00 86.56 223 GLY A CA 1
ATOM 1800 C C . GLY A 1 223 ? -20.743 4.142 -2.170 1.00 86.56 223 GLY A C 1
ATOM 1801 O O . GLY A 1 223 ? -21.401 4.721 -1.300 1.00 86.56 223 GLY A O 1
ATOM 1802 N N . ASP A 1 224 ? -20.900 2.860 -2.488 1.00 86.94 224 ASP A N 1
ATOM 1803 C CA . ASP A 1 224 ? -21.879 1.959 -1.859 1.00 86.94 224 ASP A CA 1
ATOM 1804 C C . ASP A 1 224 ? -21.291 1.147 -0.693 1.00 86.94 224 ASP A C 1
ATOM 1806 O O . ASP A 1 224 ? -21.978 0.346 -0.059 1.00 86.94 224 ASP A O 1
ATOM 1810 N N . ILE A 1 225 ? -20.006 1.343 -0.381 1.00 87.19 225 ILE A N 1
ATOM 1811 C CA . ILE A 1 225 ? -19.309 0.534 0.615 1.00 87.19 225 ILE A CA 1
ATOM 1812 C C . ILE A 1 225 ? -19.452 1.181 1.998 1.00 87.19 225 ILE A C 1
ATOM 1814 O O . ILE A 1 225 ? -19.057 2.340 2.164 1.00 87.19 225 ILE A O 1
ATOM 1818 N N . PRO A 1 226 ? -19.973 0.466 3.014 1.00 88.88 226 PRO A N 1
ATOM 1819 C CA . PRO A 1 226 ? -20.083 0.999 4.365 1.00 88.88 226 PRO A CA 1
ATOM 1820 C C . PRO A 1 226 ? -18.697 1.155 4.997 1.00 88.88 226 PRO A C 1
ATOM 1822 O O . PRO A 1 226 ? -17.880 0.231 5.005 1.00 88.88 226 PRO A O 1
ATOM 1825 N N . VAL A 1 227 ? -18.433 2.338 5.552 1.00 86.44 227 VAL A N 1
ATOM 1826 C CA . VAL A 1 227 ? -17.138 2.705 6.131 1.00 86.44 227 VAL A CA 1
ATOM 1827 C C . VAL A 1 227 ? -17.300 3.366 7.501 1.00 86.44 227 VAL A C 1
ATOM 1829 O O . VAL A 1 227 ? -18.277 4.075 7.767 1.00 86.44 227 VAL A O 1
ATOM 1832 N N . ARG A 1 228 ? -16.296 3.193 8.365 1.00 85.25 228 ARG A N 1
ATOM 1833 C CA . ARG A 1 228 ? -16.138 3.962 9.600 1.00 85.25 228 ARG A CA 1
ATOM 1834 C C . ARG A 1 228 ? -15.027 4.992 9.414 1.00 85.25 228 ARG A C 1
ATOM 1836 O O . ARG A 1 228 ? -13.862 4.675 9.197 1.00 85.25 228 ARG A O 1
ATOM 1843 N N . ILE A 1 229 ? -15.391 6.259 9.496 1.00 83.69 229 ILE A N 1
ATOM 1844 C CA . ILE A 1 229 ? -14.480 7.374 9.257 1.00 83.69 229 ILE A CA 1
ATOM 1845 C C . ILE A 1 229 ? -13.969 7.869 10.605 1.00 83.69 229 ILE A C 1
ATOM 1847 O O . ILE A 1 229 ? -14.762 8.189 11.492 1.00 83.69 229 ILE A O 1
ATOM 1851 N N . PHE A 1 230 ? -12.649 7.957 10.738 1.00 81.19 230 PHE A N 1
ATOM 1852 C CA . PHE A 1 230 ? -11.967 8.546 11.879 1.00 81.19 230 PHE A CA 1
ATOM 1853 C C . PHE A 1 230 ? -11.223 9.811 11.443 1.00 81.19 230 PHE A C 1
ATOM 1855 O O . PHE A 1 230 ? -10.246 9.766 10.700 1.00 81.19 230 PHE A O 1
ATOM 1862 N N . LEU A 1 231 ? -11.680 10.966 11.914 1.00 78.44 231 LEU A N 1
ATOM 1863 C CA . LEU A 1 231 ? -11.006 12.250 11.706 1.00 78.44 231 LEU A CA 1
ATOM 1864 C C . LEU A 1 231 ? -10.177 12.531 12.951 1.00 78.44 231 LEU A C 1
ATOM 1866 O O . LEU A 1 231 ? -10.748 12.564 14.035 1.00 78.44 231 LEU A O 1
ATOM 1870 N N . ILE A 1 232 ? -8.863 12.695 12.834 1.00 75.38 232 ILE A N 1
ATOM 1871 C CA . ILE A 1 232 ? -7.955 12.765 13.984 1.00 75.38 232 ILE A CA 1
ATOM 1872 C C . ILE A 1 232 ? -7.109 14.036 13.900 1.00 75.38 232 ILE A C 1
ATOM 1874 O O . ILE A 1 232 ? -6.497 14.340 12.878 1.00 75.38 232 ILE A O 1
ATOM 1878 N N . ASN A 1 233 ? -7.054 14.769 15.005 1.00 73.25 233 ASN A N 1
ATOM 1879 C CA . ASN A 1 233 ? -6.293 15.994 15.195 1.00 73.25 233 ASN A CA 1
ATOM 1880 C C . ASN A 1 233 ? -5.336 15.813 16.384 1.00 73.25 233 ASN A C 1
ATOM 1882 O O . ASN A 1 233 ? -5.774 15.536 17.498 1.00 73.25 233 ASN A O 1
ATOM 1886 N N . TYR A 1 234 ? -4.032 15.982 16.167 1.00 63.41 234 TYR A N 1
ATOM 1887 C CA . TYR A 1 234 ? -3.003 15.823 17.207 1.00 63.41 234 TYR A CA 1
ATOM 1888 C C . TYR A 1 234 ? -2.639 17.132 17.938 1.00 63.41 234 TYR A C 1
ATOM 1890 O O . TYR A 1 234 ? -1.793 17.115 18.825 1.00 63.41 234 TYR A O 1
ATOM 1898 N N . GLY A 1 235 ? -3.291 18.257 17.614 1.00 55.88 235 GLY A N 1
ATOM 1899 C CA . GLY A 1 235 ? -3.012 19.573 18.198 1.00 55.88 235 GLY A CA 1
ATOM 1900 C C . GLY A 1 235 ? -1.707 20.215 17.694 1.00 55.88 235 GLY A C 1
ATOM 1901 O O . GLY A 1 235 ? -0.781 19.540 17.248 1.00 55.88 235 GLY A O 1
ATOM 1902 N N . ARG A 1 236 ? -1.621 21.553 17.748 1.00 46.25 236 ARG A N 1
ATOM 1903 C CA . ARG A 1 236 ? -0.404 22.320 17.418 1.00 46.25 236 ARG A CA 1
ATOM 1904 C C . ARG A 1 236 ? 0.500 22.405 18.649 1.00 46.25 236 ARG A C 1
ATOM 1906 O O . ARG A 1 236 ? 0.397 23.362 19.404 1.00 46.25 236 ARG A O 1
ATOM 1913 N N . ASN A 1 237 ? 1.389 21.439 18.856 1.00 40.50 237 ASN A N 1
ATOM 1914 C CA . ASN A 1 237 ? 2.554 21.656 19.718 1.00 40.50 237 ASN A CA 1
ATOM 1915 C C . ASN A 1 237 ? 3.807 21.659 18.835 1.00 40.50 237 ASN A C 1
ATOM 1917 O O . ASN A 1 237 ? 4.343 20.618 18.467 1.00 40.50 237 ASN A O 1
ATOM 1921 N N . SER A 1 238 ? 4.219 22.862 18.436 1.00 34.12 238 SER A N 1
ATOM 1922 C CA . SER A 1 238 ? 5.245 23.194 17.436 1.00 34.12 238 SER A CA 1
ATOM 1923 C C . SER A 1 238 ? 6.696 22.973 17.893 1.00 34.12 238 SER A C 1
ATOM 1925 O O . SER A 1 238 ? 7.616 23.531 17.302 1.00 34.12 238 SER A O 1
ATOM 1927 N N . ARG A 1 239 ? 6.929 22.153 18.924 1.00 26.75 239 ARG A N 1
ATOM 1928 C CA . ARG A 1 239 ? 8.274 21.866 19.459 1.00 26.75 239 ARG A CA 1
ATOM 1929 C C . ARG A 1 239 ? 8.621 20.390 19.609 1.00 26.75 239 ARG A C 1
ATOM 1931 O O . ARG A 1 239 ? 9.748 20.082 19.971 1.00 26.75 239 ARG A O 1
ATOM 1938 N N . MET A 1 240 ? 7.701 19.479 19.308 1.00 28.97 240 MET A N 1
ATOM 1939 C CA . MET A 1 240 ? 8.095 18.090 19.099 1.00 28.97 240 MET A CA 1
ATOM 1940 C C . MET A 1 240 ? 8.530 17.969 17.647 1.00 28.97 240 MET A C 1
ATOM 1942 O O . MET A 1 240 ? 7.725 18.234 16.752 1.00 28.97 240 MET A O 1
ATOM 1946 N N . GLU A 1 241 ? 9.801 17.620 17.427 1.00 28.66 241 GLU A N 1
ATOM 1947 C CA . GLU A 1 241 ? 10.280 17.030 16.176 1.00 28.66 241 GLU A CA 1
ATOM 1948 C C . GLU A 1 241 ? 9.142 16.222 15.571 1.00 28.66 241 GLU A C 1
ATOM 1950 O O . GLU A 1 241 ? 8.629 15.326 16.242 1.00 28.66 241 GLU A O 1
ATOM 1955 N N . ARG A 1 242 ? 8.673 16.640 14.385 1.00 33.88 242 ARG A N 1
ATOM 1956 C CA . ARG A 1 242 ? 7.506 16.084 13.685 1.00 33.88 242 ARG A CA 1
ATOM 1957 C C . ARG A 1 242 ? 7.526 14.570 13.879 1.00 33.88 242 ARG A C 1
ATOM 1959 O O . ARG A 1 242 ? 8.341 13.919 13.224 1.00 33.88 242 ARG A O 1
ATOM 1966 N N . PRO A 1 243 ? 6.721 13.996 14.793 1.00 32.06 243 PRO A N 1
ATOM 1967 C CA . PRO A 1 243 ? 6.969 12.621 15.150 1.00 32.06 243 PRO A CA 1
ATOM 1968 C C . PRO A 1 243 ? 6.560 11.830 13.921 1.00 32.06 243 PRO A C 1
ATOM 1970 O O . PRO A 1 243 ? 5.446 11.978 13.422 1.00 32.06 243 PRO A O 1
ATOM 1973 N N . ALA A 1 244 ? 7.473 11.026 13.404 1.00 34.16 244 ALA A N 1
ATOM 1974 C CA . ALA A 1 244 ? 7.295 10.210 12.215 1.00 34.16 244 ALA A CA 1
ATOM 1975 C C . ALA A 1 244 ? 6.262 9.074 12.414 1.00 34.16 244 ALA A C 1
ATOM 1977 O O . ALA A 1 244 ? 6.401 8.032 11.806 1.00 34.16 244 ALA A O 1
ATOM 1978 N N . ILE A 1 245 ? 5.306 9.180 13.354 1.00 40.44 245 ILE A N 1
ATOM 1979 C CA . ILE A 1 245 ? 4.605 8.028 13.968 1.00 40.44 245 ILE A CA 1
ATOM 1980 C C . ILE A 1 245 ? 3.101 8.235 14.385 1.00 40.44 245 ILE A C 1
ATOM 1982 O O . ILE A 1 245 ? 2.405 7.229 14.532 1.00 40.44 245 ILE A O 1
ATOM 1986 N N . PRO A 1 246 ? 2.481 9.429 14.579 1.00 35.50 246 PRO A N 1
ATOM 1987 C CA . PRO A 1 246 ? 1.199 9.502 15.301 1.00 35.50 246 PRO A CA 1
ATOM 1988 C C . PRO A 1 246 ? -0.085 9.024 14.601 1.00 35.50 246 PRO A C 1
ATOM 1990 O O . PRO A 1 246 ? -0.877 8.404 15.316 1.00 35.50 246 PRO A O 1
ATOM 1993 N N . PRO A 1 247 ? -0.358 9.276 13.296 1.00 40.31 247 PRO A N 1
ATOM 1994 C CA . PRO A 1 247 ? -1.707 9.097 12.743 1.00 40.31 247 PRO A CA 1
ATOM 1995 C C . PRO A 1 247 ? -2.203 7.654 12.877 1.00 40.31 247 PRO A C 1
ATOM 1997 O O . PRO A 1 247 ? -3.308 7.390 13.349 1.00 40.31 247 PRO A O 1
ATOM 2000 N N . PHE A 1 248 ? -1.337 6.699 12.544 1.00 37.88 248 PHE A N 1
ATOM 2001 C CA . PHE A 1 248 ? -1.696 5.287 12.483 1.00 37.88 248 PHE A CA 1
ATOM 2002 C C . PHE A 1 248 ? -1.839 4.643 13.872 1.00 37.88 248 PHE A C 1
ATOM 2004 O O . PHE A 1 248 ? -2.733 3.824 14.086 1.00 37.88 248 PHE A O 1
ATOM 2011 N N . LYS A 1 249 ? -1.034 5.089 14.852 1.00 37.72 249 LYS A N 1
ATOM 2012 C CA . LYS A 1 249 ? -1.030 4.588 16.240 1.00 37.72 249 LYS A CA 1
ATOM 2013 C C . LYS A 1 249 ? -2.388 4.719 16.938 1.00 37.72 249 LYS A C 1
ATOM 2015 O O . LYS A 1 249 ? -2.712 3.903 17.797 1.00 37.72 249 LYS A O 1
ATOM 2020 N N . PHE A 1 250 ? -3.178 5.726 16.564 1.00 38.72 250 PHE A N 1
ATOM 2021 C CA . PHE A 1 250 ? -4.493 5.982 17.145 1.00 38.72 250 PHE A CA 1
ATOM 2022 C C . PHE A 1 250 ? -5.626 5.250 16.412 1.00 38.72 250 PHE A C 1
ATOM 2024 O O . PHE A 1 250 ? -6.441 4.601 17.067 1.00 38.72 250 PHE A O 1
ATOM 2031 N N . ALA A 1 251 ? -5.656 5.261 15.074 1.00 39.00 251 ALA A N 1
ATOM 2032 C CA . ALA A 1 251 ? -6.653 4.489 14.322 1.00 39.00 251 ALA A CA 1
ATOM 2033 C C . ALA A 1 251 ? -6.544 2.979 14.578 1.00 39.00 251 ALA A C 1
ATOM 2035 O O . ALA A 1 251 ? -7.558 2.295 14.686 1.00 39.00 251 ALA A O 1
ATOM 2036 N N . CYS A 1 252 ? -5.322 2.487 14.782 1.00 39.06 252 CYS A N 1
ATOM 2037 C CA . CYS A 1 252 ? -5.049 1.115 15.197 1.00 39.06 252 CYS A CA 1
ATOM 2038 C C . CYS A 1 252 ? -5.460 0.801 16.638 1.00 39.06 252 CYS A C 1
ATOM 2040 O O . CYS A 1 252 ? -5.739 -0.346 16.948 1.00 39.06 252 CYS A O 1
ATOM 2042 N N . SER A 1 253 ? -5.525 1.802 17.519 1.00 40.84 253 SER A N 1
ATOM 2043 C CA . SER A 1 253 ? -5.976 1.624 18.909 1.00 40.84 253 SER A CA 1
ATOM 2044 C C . SER A 1 253 ? -7.498 1.609 19.079 1.00 40.84 253 SER A C 1
ATOM 2046 O O . SER A 1 253 ? -8.000 1.268 20.147 1.00 40.84 253 SER A O 1
ATOM 2048 N N . LEU A 1 254 ? -8.220 2.016 18.030 1.00 40.97 254 LEU A N 1
ATOM 2049 C CA . LEU A 1 254 ? -9.677 1.919 17.892 1.00 40.97 254 LEU A CA 1
ATOM 2050 C C . LEU A 1 254 ? -10.100 0.630 17.156 1.00 40.97 254 LEU A C 1
ATOM 2052 O O . LEU A 1 254 ? -11.291 0.371 16.979 1.00 40.97 254 LEU A O 1
ATOM 2056 N N . LEU A 1 255 ? -9.109 -0.160 16.740 1.00 45.38 255 LEU A N 1
ATOM 2057 C CA . LEU A 1 255 ? -9.177 -1.563 16.346 1.00 45.38 255 LEU A CA 1
ATOM 2058 C C . LEU A 1 255 ? -8.653 -2.412 17.532 1.00 45.38 255 LEU A C 1
ATOM 2060 O O . LEU A 1 255 ? -8.080 -1.837 18.461 1.00 45.38 255 LEU A O 1
ATOM 2064 N N . PRO A 1 256 ? -8.881 -3.739 17.581 1.00 35.72 256 PRO A N 1
ATOM 2065 C CA . PRO A 1 256 ? -8.383 -4.605 18.656 1.00 35.72 256 PRO A CA 1
ATOM 2066 C C . PRO A 1 256 ? -6.889 -4.366 18.970 1.00 35.72 256 PRO A C 1
ATOM 2068 O O . PRO A 1 256 ? -6.111 -3.971 18.105 1.00 35.72 256 PRO A O 1
ATOM 2071 N N . LYS A 1 257 ? -6.513 -4.550 20.240 1.00 39.12 257 LYS A N 1
ATOM 2072 C CA . LYS A 1 257 ? -5.505 -3.782 21.002 1.00 39.12 257 LYS A CA 1
ATOM 2073 C C . LYS A 1 257 ? -4.027 -3.773 20.530 1.00 39.12 257 LYS A C 1
ATOM 2075 O O . LYS A 1 257 ? -3.246 -3.088 21.190 1.00 39.12 257 LYS A O 1
ATOM 2080 N N . GLU A 1 258 ? -3.599 -4.393 19.423 1.00 43.91 258 GLU A N 1
ATOM 2081 C CA . GLU A 1 258 ? -2.151 -4.621 19.160 1.00 43.91 258 GLU A CA 1
ATOM 2082 C C . GLU A 1 258 ? -1.526 -4.096 17.841 1.00 43.91 258 GLU A C 1
ATOM 2084 O O . GLU A 1 258 ? -0.361 -4.374 17.570 1.00 43.91 258 GLU A O 1
ATOM 2089 N N . VAL A 1 259 ? -2.180 -3.286 17.004 1.00 41.19 259 VAL A N 1
ATOM 2090 C CA . VAL A 1 259 ? -1.681 -3.042 15.614 1.00 41.19 259 VAL A CA 1
ATOM 2091 C C . VAL A 1 259 ? -0.541 -2.003 15.459 1.00 41.19 259 VAL A C 1
ATOM 2093 O O . VAL A 1 259 ? -0.375 -1.382 14.414 1.00 41.19 259 VAL A O 1
ATOM 2096 N N . ILE A 1 260 ? 0.243 -1.725 16.500 1.00 35.50 260 ILE A N 1
ATOM 2097 C CA . ILE A 1 260 ? 0.931 -0.426 16.623 1.00 35.50 260 ILE A CA 1
ATOM 2098 C C . ILE A 1 260 ? 2.403 -0.378 16.157 1.00 35.50 260 ILE A C 1
ATOM 2100 O O . ILE A 1 260 ? 2.905 0.715 15.887 1.00 35.50 260 ILE A O 1
ATOM 2104 N N . THR A 1 261 ? 3.116 -1.495 16.011 1.00 34.62 261 THR A N 1
ATOM 2105 C CA . THR A 1 261 ? 4.597 -1.418 16.002 1.00 34.62 261 THR A CA 1
ATOM 2106 C C . THR A 1 261 ? 5.265 -1.529 14.620 1.00 34.62 261 THR A C 1
ATOM 2108 O O . THR A 1 261 ? 6.415 -1.132 14.476 1.00 34.62 261 THR A O 1
ATOM 2111 N N . SER A 1 262 ? 4.579 -1.999 13.574 1.00 33.78 262 SER A N 1
ATOM 2112 C CA . SER A 1 262 ? 5.263 -2.496 12.360 1.00 33.78 262 SER A CA 1
ATOM 2113 C C . SER A 1 262 ? 5.319 -1.539 11.157 1.00 33.78 262 SER A C 1
ATOM 2115 O O . SER A 1 262 ? 6.248 -1.623 10.355 1.00 33.78 262 SER A O 1
ATOM 2117 N N . PHE A 1 263 ? 4.401 -0.573 11.052 1.00 31.58 263 PHE A N 1
ATOM 2118 C CA . PHE A 1 263 ? 4.313 0.312 9.877 1.00 31.58 263 PHE A CA 1
ATOM 2119 C C . PHE A 1 263 ? 5.504 1.287 9.730 1.00 31.58 263 PHE A C 1
ATOM 2121 O O . PHE A 1 263 ? 5.670 1.910 8.689 1.00 31.58 263 PHE A O 1
ATOM 2128 N N . PHE A 1 264 ? 6.361 1.409 10.753 1.00 31.91 264 PHE A N 1
ATOM 2129 C CA . PHE A 1 264 ? 7.482 2.362 10.779 1.00 31.91 264 PHE A CA 1
ATOM 2130 C C . PHE A 1 264 ? 8.877 1.719 10.783 1.00 31.91 264 PHE A C 1
ATOM 2132 O O . PHE A 1 264 ? 9.869 2.431 10.899 1.00 31.91 264 PHE A O 1
ATOM 2139 N N . SER A 1 265 ? 8.988 0.396 10.601 1.00 29.12 265 SER A N 1
ATOM 2140 C CA . SER A 1 265 ? 10.296 -0.266 10.438 1.00 29.12 265 SER A CA 1
ATOM 2141 C C . SER A 1 265 ? 10.859 -0.163 9.011 1.00 29.12 265 SER A C 1
ATOM 2143 O O . SER A 1 265 ? 12.015 -0.511 8.786 1.00 29.12 265 SER A O 1
ATOM 2145 N N . THR A 1 266 ? 10.073 0.279 8.028 1.00 30.45 266 THR A N 1
ATOM 2146 C CA . THR A 1 266 ? 10.490 0.371 6.620 1.00 30.45 266 THR A CA 1
ATOM 2147 C C . THR A 1 266 ? 9.897 1.632 5.999 1.00 30.45 266 THR A C 1
ATOM 2149 O O . THR A 1 266 ? 8.717 1.649 5.701 1.00 30.45 266 THR A O 1
ATOM 2152 N N . ASN A 1 267 ? 10.698 2.700 5.877 1.00 29.69 267 ASN A N 1
ATOM 2153 C CA . ASN A 1 267 ? 10.567 3.877 4.989 1.00 29.69 267 ASN A CA 1
ATOM 2154 C C . ASN A 1 267 ? 9.165 4.340 4.502 1.00 29.69 267 ASN A C 1
ATOM 2156 O O . ASN A 1 267 ? 9.050 4.876 3.405 1.00 29.69 267 ASN A O 1
ATOM 2160 N N . PHE A 1 268 ? 8.120 4.238 5.324 1.00 32.81 268 PHE A N 1
ATOM 2161 C CA . PHE A 1 268 ? 6.756 4.697 5.012 1.00 32.81 268 PHE A CA 1
ATOM 2162 C C . PHE A 1 268 ? 6.502 6.165 5.391 1.00 32.81 268 PHE A C 1
ATOM 2164 O O . PHE A 1 268 ? 5.388 6.685 5.306 1.00 32.81 268 PHE A O 1
ATOM 2171 N N . CYS A 1 269 ? 7.538 6.858 5.852 1.00 30.27 269 CYS A N 1
ATOM 2172 C CA . CYS A 1 269 ? 7.462 8.259 6.219 1.00 30.27 269 CYS A CA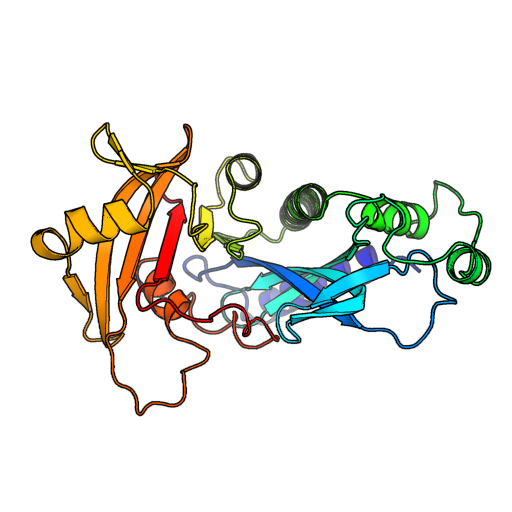 1
ATOM 2173 C C . CYS A 1 269 ? 8.079 9.086 5.104 1.00 30.27 269 CYS A C 1
ATOM 2175 O O . CYS A 1 269 ? 9.297 9.171 5.045 1.00 30.27 269 CYS A O 1
ATOM 2177 N N . ASN A 1 270 ? 7.244 9.663 4.231 1.00 31.50 270 ASN A N 1
ATOM 2178 C CA . ASN A 1 270 ? 7.427 11.010 3.662 1.00 31.50 270 ASN A CA 1
ATOM 2179 C C . ASN A 1 270 ? 6.280 11.389 2.702 1.00 31.50 270 ASN A C 1
ATOM 2181 O O . ASN A 1 270 ? 6.495 11.749 1.547 1.00 31.50 270 ASN A O 1
ATOM 2185 N N . PHE A 1 271 ? 5.037 11.357 3.195 1.00 31.08 271 PHE A N 1
ATOM 2186 C CA . PHE A 1 271 ? 3.910 12.005 2.512 1.00 31.08 271 PHE A CA 1
ATOM 2187 C C . PHE A 1 271 ? 3.024 12.790 3.482 1.00 31.08 271 PHE A C 1
ATOM 2189 O O . PHE A 1 271 ? 1.816 12.598 3.547 1.00 31.08 271 PHE A O 1
ATOM 2196 N N . PHE A 1 272 ? 3.626 13.670 4.284 1.00 31.05 272 PHE A N 1
ATOM 2197 C CA . PHE A 1 272 ? 2.876 14.511 5.218 1.00 31.05 272 PHE A CA 1
ATOM 2198 C C . PHE A 1 272 ? 3.433 15.932 5.221 1.00 31.05 272 PHE A C 1
ATOM 2200 O O . PHE A 1 272 ? 4.253 16.307 6.058 1.00 31.05 272 PHE A O 1
ATOM 2207 N N . ILE A 1 273 ? 2.985 16.727 4.251 1.00 26.34 273 ILE A N 1
ATOM 2208 C CA . ILE A 1 273 ? 3.240 18.166 4.201 1.00 26.34 273 ILE A CA 1
ATOM 2209 C C . ILE A 1 273 ? 1.884 18.891 4.256 1.00 26.34 273 ILE A C 1
ATOM 2211 O O . ILE A 1 273 ? 1.033 18.702 3.393 1.00 26.34 273 ILE A O 1
ATOM 2215 N N . ASN A 1 274 ? 1.726 19.732 5.287 1.00 24.20 274 ASN A N 1
ATOM 2216 C CA . ASN A 1 274 ? 0.759 20.836 5.419 1.00 24.20 274 ASN A CA 1
ATOM 2217 C C . ASN A 1 274 ? -0.727 20.575 5.746 1.00 24.20 274 ASN A C 1
ATOM 2219 O O . ASN A 1 274 ? -1.567 21.372 5.340 1.00 24.20 274 ASN A O 1
ATOM 2223 N N . LEU A 1 275 ? -1.089 19.588 6.574 1.00 29.19 275 LEU A N 1
ATOM 2224 C CA . LEU A 1 275 ? -2.450 19.532 7.146 1.00 29.19 275 LEU A CA 1
ATOM 2225 C C . LEU A 1 275 ? -2.436 19.320 8.667 1.00 29.19 275 LEU A C 1
ATOM 2227 O O . LEU A 1 275 ? -1.767 18.435 9.187 1.00 29.19 275 LEU A O 1
ATOM 2231 N N . SER A 1 276 ? -3.202 20.152 9.385 1.00 31.72 276 SER A N 1
ATOM 2232 C CA . SER A 1 276 ? -3.415 20.072 10.845 1.00 31.72 276 SER A CA 1
ATOM 2233 C C . SER A 1 276 ? -4.366 18.933 11.265 1.00 31.72 276 SER A C 1
ATOM 2235 O O . SER A 1 276 ? -4.585 18.727 12.455 1.00 31.72 276 SER A O 1
ATOM 2237 N N . TYR A 1 277 ? -4.914 18.185 10.301 1.00 32.28 277 TYR A N 1
ATOM 2238 C CA . TYR A 1 277 ? -5.865 17.090 10.496 1.00 32.28 277 TYR A CA 1
ATOM 2239 C C . TYR A 1 277 ? -5.466 15.892 9.632 1.00 32.28 277 TYR A C 1
ATOM 2241 O O . TYR A 1 277 ? -5.144 16.058 8.455 1.00 32.28 277 TYR A O 1
ATOM 2249 N N . TYR A 1 278 ? -5.553 14.689 10.195 1.00 47.09 278 TYR A N 1
ATOM 2250 C CA . TYR A 1 278 ? -5.408 13.432 9.468 1.00 47.09 278 TYR A CA 1
ATOM 2251 C C . TYR A 1 278 ? -6.771 12.757 9.374 1.00 47.09 278 TYR A C 1
ATOM 2253 O O . TYR A 1 278 ? -7.498 12.669 10.364 1.00 47.09 278 TYR A O 1
ATOM 2261 N N . VAL A 1 279 ? -7.126 12.266 8.190 1.00 42.03 279 VAL A N 1
ATOM 2262 C CA . VAL A 1 279 ? -8.343 11.476 8.005 1.00 42.03 279 VAL A CA 1
ATOM 2263 C C . VAL A 1 279 ? -7.950 10.034 7.761 1.00 42.03 279 VAL A C 1
ATOM 2265 O O . VAL A 1 279 ? -7.288 9.707 6.778 1.00 42.03 279 VAL A O 1
ATOM 2268 N N . ILE A 1 280 ? -8.352 9.177 8.688 1.00 50.97 280 ILE A N 1
ATOM 2269 C CA . ILE A 1 280 ? -8.164 7.739 8.600 1.00 50.97 280 ILE A CA 1
ATOM 2270 C C . ILE A 1 280 ? -9.523 7.116 8.342 1.00 50.97 280 ILE A C 1
ATOM 2272 O O . ILE A 1 280 ? -10.498 7.388 9.040 1.00 50.97 280 ILE A O 1
ATOM 2276 N N . ILE A 1 281 ? -9.604 6.291 7.307 1.00 48.59 281 ILE A N 1
ATOM 2277 C CA . ILE A 1 281 ? -10.803 5.520 7.021 1.00 48.59 281 ILE A CA 1
ATOM 2278 C C . ILE A 1 281 ? -10.528 4.095 7.430 1.00 48.59 281 ILE A C 1
ATOM 2280 O O . ILE A 1 281 ? -9.687 3.393 6.875 1.00 48.59 281 ILE A O 1
ATOM 2284 N N . THR A 1 282 ? -11.302 3.652 8.398 1.00 49.00 282 THR A N 1
ATOM 2285 C CA . THR A 1 282 ? -11.343 2.259 8.776 1.00 49.00 282 THR A CA 1
ATOM 2286 C C . THR A 1 282 ? -12.598 1.677 8.150 1.00 49.00 282 THR A C 1
ATOM 2288 O O . THR A 1 282 ? -13.711 2.015 8.545 1.00 49.00 282 THR A O 1
ATOM 2291 N N . LEU A 1 283 ? -12.469 0.772 7.185 1.00 44.34 283 LEU A N 1
ATOM 2292 C CA . LEU A 1 283 ? -13.615 -0.062 6.854 1.00 44.34 283 LEU A CA 1
ATOM 2293 C C . LEU A 1 283 ? -13.758 -1.139 7.905 1.00 44.34 283 LEU A C 1
ATOM 2295 O O . LEU A 1 283 ? -13.088 -2.168 7.887 1.00 44.34 283 LEU A O 1
ATOM 2299 N N . ILE A 1 284 ? -14.711 -0.907 8.786 1.00 35.62 284 ILE A N 1
ATOM 2300 C CA . ILE A 1 284 ? -15.447 -1.974 9.435 1.00 35.62 284 ILE A CA 1
ATOM 2301 C C . ILE A 1 284 ? -16.900 -1.615 9.229 1.00 35.62 284 ILE A C 1
ATOM 2303 O O . ILE A 1 284 ? -17.230 -0.468 9.512 1.00 35.62 284 ILE A O 1
ATOM 2307 N N . LEU A 1 285 ? -17.714 -2.559 8.746 1.00 33.94 285 LEU A N 1
ATOM 2308 C CA . LEU A 1 285 ? -19.108 -2.770 9.165 1.00 33.94 285 LEU A CA 1
ATOM 2309 C C . LEU A 1 285 ? -19.730 -3.965 8.405 1.00 33.94 285 LEU A C 1
ATOM 2311 O O . LEU A 1 285 ? -20.413 -3.803 7.398 1.00 33.94 285 LEU A O 1
ATOM 2315 N N . ARG A 1 286 ? -19.441 -5.174 8.886 1.00 31.59 286 ARG A N 1
ATOM 2316 C CA . ARG A 1 286 ? -20.381 -6.191 9.393 1.00 31.59 286 ARG A CA 1
ATOM 2317 C C . ARG A 1 286 ? -19.536 -7.301 10.002 1.00 31.59 286 ARG A C 1
ATOM 2319 O O . ARG A 1 286 ? -18.573 -7.721 9.320 1.00 31.59 286 ARG A O 1
#

Foldseek 3Di:
DQPLVVLQVVVVVVQVVCVVVVNAQDPLAAKEKEKDKDWDADDALQEPLWAFDQDLQVRGTGIGWTKIWIWMDRLDDTR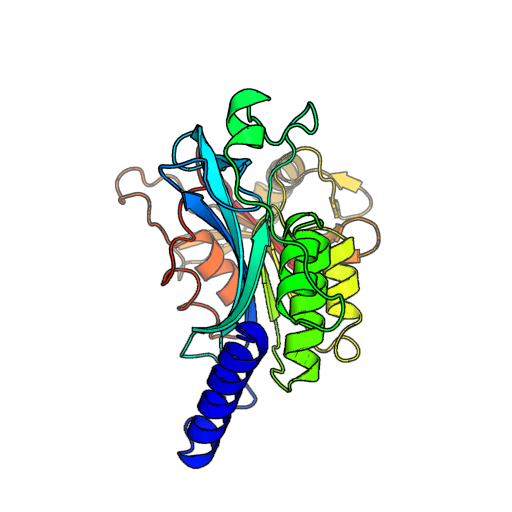TNDIATAQDLPPVRVRHDDPVSVVNYDDDDDDPPDSVVVRSVVRHDDSQVVVLVVLQVCLVSPRQGQEYEYEQVNPDPVSQVSQCVGPVHSHWYKYFHDQDDQWWQFPNDTDGPVRCCVPCVVPAWDADPVLQKIWGWTWTDRVNATWIKIKIANDDPPPPPPPQARPVQVVVCVPRHRPGDPPPPDPPPDDDPDDRMTMIITDDDD

pLDDT: mean 78.83, std 21.12, range [24.2, 97.69]

Secondary structure (DSSP, 8-state):
--HHHHHHHHHHHHHHHHHHTT-SPPTTS--EEEEEEEEEE-S-S-STT-EEEEETTTTEEEEEEEEEEEEEE-SS-EEEEEEEEE----TTSSTT--HHHHHHS------TTSHHHHHHHHTTS-HHHHHHHHHHHHHHTT---SEEEE-TTT-SHHHHHHHHHGGGGT-EEEEE---SS-EEEETTEEEEHHHHHHHHHHHH-EEETTTTEEEEEEEEEETTEEEEEEEEE----TTS---SSHHHHHHGGGSSTTTTSSTTSSS------S-S-EEEEEE---

Sequence (286 aa):
MDWRRLMNHFALRYMCLLRKYGEAPQPDTTTCFIIDDTVLEKSGVRMEGVSRVFDHVKGRCVLGYKLLLCAFFDGKTTVPFDFSLHQEKGKQGDCGLTKQQHRKAYHIKRNTGNPDYKRFQECKMSKMDVAMDMLRRGWKMGLHAKYVITDSWFTCEQLMACVRSIGKGAMHIVGLAKMGKTKYTVSGRKKNAAELIATYERERGKNCRKYKCRYIQLNGHLGDIPVRIFLINYGRNSRMERPAIPPFKFACSLLPKEVITSFFSTNFCNFFINLSYYVIITLILR

Radius of gyration: 20.49 Å; chains: 1; bounding box: 49×49×54 Å